Protein AF-A0AAV2AUU6-F1 (afdb_monomer_lite)

Sequence (187 aa):
IENEGNKIEEQKFDLNPDHTHFLIVKDGTINKTGINYFLLRLQHYLASSLEQPRKSASTYRLNRCALGILEIPVVAVLFQGGTDCARLVLDHLKRHLPLVVMKGTGGLADILGFAYSEINQRPQGIADAEFCENYLKPELSRKISEKFPKLRDNSLSRNIFRDRIMDCIRYAKQNEQIYLTILNIYE

Structure (mmCIF, N/CA/C/O backbone):
data_AF-A0AAV2AUU6-F1
#
_entry.id   AF-A0AAV2AUU6-F1
#
loop_
_atom_site.group_PDB
_atom_site.id
_atom_site.type_symbol
_atom_site.label_atom_id
_atom_site.label_alt_id
_atom_site.label_comp_id
_atom_site.label_asym_id
_atom_site.label_entity_id
_atom_site.label_seq_id
_atom_site.pdbx_PDB_ins_code
_atom_site.Cartn_x
_atom_site.Cartn_y
_atom_site.Cartn_z
_atom_site.occupancy
_atom_site.B_iso_or_equiv
_atom_site.auth_seq_id
_atom_site.auth_comp_id
_atom_site.auth_asym_id
_atom_site.auth_atom_id
_atom_site.pdbx_PDB_model_num
ATOM 1 N N . ILE A 1 1 ? -11.679 -32.675 -18.341 1.00 43.97 1 ILE A N 1
ATOM 2 C CA . ILE A 1 1 ? -11.515 -32.092 -16.991 1.00 43.97 1 ILE A CA 1
ATOM 3 C C . ILE A 1 1 ? -12.195 -30.742 -17.071 1.00 43.97 1 ILE A C 1
ATOM 5 O O . ILE A 1 1 ? -11.669 -29.860 -17.736 1.00 43.97 1 ILE A O 1
ATOM 9 N N . GLU A 1 2 ? -13.426 -30.652 -16.578 1.00 42.75 2 GLU A N 1
ATOM 10 C CA . GLU A 1 2 ? -14.168 -29.390 -16.562 1.00 42.75 2 GLU A CA 1
ATOM 11 C C . GLU A 1 2 ? -13.586 -28.504 -15.460 1.00 42.75 2 GLU A C 1
ATOM 13 O O . GLU A 1 2 ? -13.309 -28.976 -14.357 1.00 42.75 2 GLU A O 1
ATOM 18 N N . ASN A 1 3 ? -13.324 -27.239 -15.787 1.00 53.91 3 ASN A N 1
ATOM 19 C CA . ASN A 1 3 ? -12.912 -26.253 -14.801 1.00 53.91 3 ASN A CA 1
ATOM 20 C C . ASN A 1 3 ? -14.157 -25.872 -13.983 1.00 53.91 3 ASN A C 1
ATOM 22 O O . ASN A 1 3 ? -15.045 -25.198 -14.499 1.00 53.91 3 ASN A O 1
ATOM 26 N N . GLU A 1 4 ? -14.233 -26.327 -12.730 1.00 58.47 4 GLU A N 1
ATOM 27 C CA . GLU A 1 4 ? -15.344 -26.018 -11.813 1.00 58.47 4 GLU A CA 1
ATOM 28 C C . GLU A 1 4 ? -15.295 -24.583 -11.241 1.00 58.47 4 GLU A C 1
ATOM 30 O O . GLU A 1 4 ? -16.140 -24.209 -10.427 1.00 58.47 4 GLU A O 1
ATOM 35 N N . GLY A 1 5 ? -14.336 -23.756 -11.669 1.00 54.50 5 GLY A N 1
ATOM 36 C CA . GLY A 1 5 ? -14.135 -22.394 -11.190 1.00 54.50 5 GLY A CA 1
ATOM 37 C C . GLY A 1 5 ? -13.540 -22.322 -9.779 1.00 54.50 5 GLY A C 1
ATOM 38 O O . GLY A 1 5 ? -13.445 -23.302 -9.039 1.00 54.50 5 GLY A O 1
ATOM 39 N N . ASN A 1 6 ? -13.124 -21.116 -9.385 1.00 55.41 6 ASN A N 1
ATOM 40 C CA . ASN A 1 6 ? -12.523 -20.873 -8.073 1.00 55.41 6 ASN A CA 1
ATOM 41 C C . ASN A 1 6 ? -13.564 -21.027 -6.949 1.00 55.41 6 ASN A C 1
ATOM 43 O O . ASN A 1 6 ? -14.430 -20.168 -6.769 1.00 55.41 6 ASN A O 1
ATOM 47 N N . LYS A 1 7 ? -13.434 -22.076 -6.130 1.00 58.72 7 LYS A N 1
ATOM 48 C CA . LYS A 1 7 ? -14.189 -22.228 -4.876 1.00 58.72 7 LYS A CA 1
ATOM 49 C C . LYS A 1 7 ? -13.514 -21.403 -3.780 1.00 58.72 7 LYS A C 1
ATOM 51 O O . LYS A 1 7 ? -12.530 -21.831 -3.180 1.00 58.72 7 LYS A O 1
ATOM 56 N N . ILE A 1 8 ? -14.056 -20.212 -3.509 1.00 57.22 8 ILE A N 1
ATOM 57 C CA . ILE A 1 8 ? -13.521 -19.248 -2.523 1.00 57.22 8 ILE A CA 1
ATOM 58 C C . ILE A 1 8 ? -13.337 -19.892 -1.135 1.00 57.22 8 ILE A C 1
ATOM 60 O O . ILE A 1 8 ? -12.386 -19.566 -0.423 1.00 57.22 8 ILE A O 1
ATOM 64 N N . GLU A 1 9 ? -14.204 -20.840 -0.772 1.00 59.41 9 GLU A N 1
ATOM 65 C CA . GLU A 1 9 ? -14.179 -21.553 0.511 1.00 59.41 9 GLU A CA 1
ATOM 66 C C . GLU A 1 9 ? -12.962 -22.474 0.675 1.00 59.41 9 GLU A C 1
ATOM 68 O O . GLU A 1 9 ? -12.447 -22.624 1.781 1.00 59.41 9 GLU A O 1
ATOM 73 N N . GLU A 1 10 ? -12.447 -23.038 -0.420 1.00 65.31 10 GLU A N 1
ATOM 74 C CA . GLU A 1 10 ? -11.279 -23.923 -0.386 1.00 65.31 10 GLU A CA 1
ATOM 75 C C . GLU A 1 10 ? -9.948 -23.157 -0.398 1.00 65.31 10 GLU A C 1
ATOM 77 O O . GLU A 1 1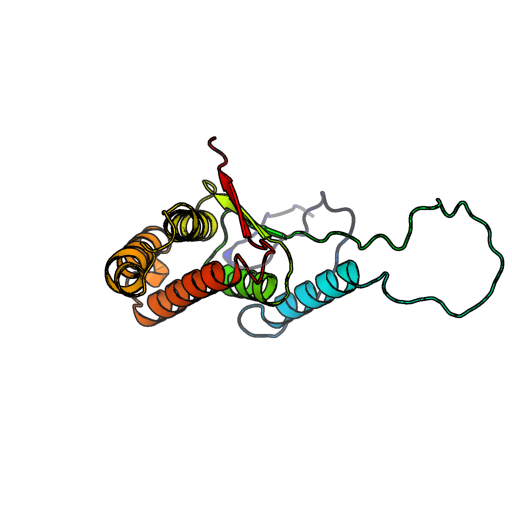0 ? -8.889 -23.769 -0.254 1.00 65.31 10 GLU A O 1
ATOM 82 N N . GLN A 1 11 ? -9.983 -21.831 -0.595 1.00 68.94 11 GLN A N 1
ATOM 83 C CA . GLN A 1 11 ? -8.809 -20.978 -0.841 1.00 68.94 11 GLN A CA 1
ATOM 84 C C . GLN A 1 11 ? -7.865 -21.511 -1.932 1.00 68.94 11 GLN A C 1
ATOM 86 O O . GLN A 1 11 ? -6.666 -21.223 -1.934 1.00 68.94 11 GLN A O 1
ATOM 91 N N . LYS A 1 12 ? -8.406 -22.281 -2.875 1.00 75.88 12 LYS A N 1
ATOM 92 C CA . LYS A 1 12 ? -7.688 -22.758 -4.052 1.00 75.88 12 LYS A CA 1
ATOM 93 C C . LYS A 1 12 ? -8.104 -21.905 -5.231 1.00 75.88 12 LYS A C 1
ATOM 95 O O . LYS A 1 12 ? -9.292 -21.714 -5.481 1.00 75.88 12 LYS A O 1
ATOM 100 N N . PHE A 1 13 ? -7.103 -21.388 -5.922 1.00 80.94 13 PHE A N 1
ATOM 101 C CA . PHE A 1 13 ? -7.284 -20.559 -7.097 1.00 80.94 13 PHE A CA 1
ATOM 102 C C . PHE A 1 13 ? -6.476 -21.162 -8.237 1.00 80.94 13 PHE A C 1
ATOM 104 O O . PHE A 1 13 ? -5.319 -21.542 -8.031 1.00 80.94 13 PHE A O 1
ATOM 111 N N . ASP A 1 14 ? -7.080 -21.231 -9.417 1.00 87.94 14 ASP A N 1
ATOM 112 C CA . ASP A 1 14 ? -6.371 -21.619 -10.630 1.00 87.94 14 ASP A CA 1
ATOM 113 C C . ASP A 1 14 ? -5.351 -20.547 -11.030 1.00 87.94 14 ASP A C 1
ATOM 115 O O . ASP A 1 14 ? -5.521 -19.348 -10.778 1.00 87.94 14 ASP A O 1
ATOM 119 N N . LEU A 1 15 ? -4.268 -20.986 -11.674 1.00 90.12 15 LEU A N 1
ATOM 120 C CA . LEU A 1 15 ? -3.301 -20.076 -12.277 1.00 90.12 15 LEU A CA 1
ATOM 121 C C . LEU A 1 15 ? -3.946 -19.359 -13.467 1.00 90.12 15 LEU A C 1
ATOM 123 O O . LEU A 1 15 ? -4.596 -19.987 -14.298 1.00 90.12 15 LEU A O 1
ATOM 127 N N . ASN A 1 16 ? -3.739 -18.045 -13.566 1.00 89.75 16 ASN A N 1
ATOM 128 C CA . ASN A 1 16 ? -4.268 -17.256 -14.675 1.00 89.75 16 ASN A CA 1
ATOM 129 C C . ASN A 1 16 ? -3.584 -17.661 -16.001 1.00 89.75 16 ASN A C 1
ATOM 131 O O . ASN A 1 16 ? -2.368 -17.472 -16.105 1.00 89.75 16 ASN A O 1
ATOM 135 N N . PRO A 1 17 ? -4.325 -18.165 -17.009 1.00 93.62 17 PRO A N 1
ATOM 136 C CA . PRO A 1 17 ? -3.755 -18.640 -18.272 1.00 93.62 17 PRO A CA 1
ATOM 137 C C . PRO A 1 17 ? -3.099 -17.539 -19.119 1.00 93.62 17 PRO A C 1
ATOM 139 O O . PRO A 1 17 ? -2.297 -17.858 -19.993 1.00 93.62 17 PRO A O 1
ATOM 142 N N . ASP A 1 18 ? -3.384 -16.262 -18.850 1.00 95.62 18 ASP A N 1
ATOM 143 C CA . ASP A 1 18 ? -2.833 -15.135 -19.614 1.00 95.62 18 ASP A CA 1
ATOM 144 C C . ASP A 1 18 ? -1.383 -14.782 -19.223 1.00 95.62 18 ASP A C 1
ATOM 146 O O . ASP A 1 18 ? -0.747 -13.921 -19.839 1.00 95.62 18 ASP A O 1
ATOM 150 N N . HIS A 1 19 ? -0.825 -15.422 -18.189 1.00 93.81 19 HIS A N 1
ATOM 151 C CA . HIS A 1 19 ? 0.572 -15.232 -17.799 1.00 93.81 19 HIS A CA 1
ATOM 152 C C . HIS A 1 19 ? 1.519 -16.154 -18.572 1.00 93.81 19 HIS A C 1
ATOM 154 O O . HIS A 1 19 ? 1.293 -17.352 -18.705 1.00 93.81 19 HIS A O 1
ATOM 160 N N . THR A 1 20 ? 2.653 -15.604 -19.015 1.00 96.12 20 THR A N 1
ATOM 161 C CA . THR A 1 20 ? 3.669 -16.366 -19.759 1.00 96.12 20 THR A CA 1
ATOM 162 C C . THR A 1 20 ? 4.575 -17.216 -18.867 1.00 96.12 20 THR A C 1
ATOM 164 O O . THR A 1 20 ? 5.118 -18.218 -19.323 1.00 96.12 20 THR A O 1
ATOM 167 N N . HIS A 1 21 ? 4.771 -16.812 -17.610 1.00 94.88 21 HIS A N 1
ATOM 168 C CA . HIS A 1 21 ? 5.675 -17.458 -16.661 1.00 94.88 21 HIS A CA 1
ATOM 169 C C . HIS A 1 21 ? 5.077 -17.434 -15.255 1.00 94.88 21 HIS A C 1
ATOM 171 O O . HIS A 1 21 ? 4.414 -16.471 -14.870 1.00 94.88 21 HIS A O 1
ATOM 177 N N . PHE A 1 22 ? 5.388 -18.461 -14.463 1.00 94.50 22 PHE A N 1
ATOM 178 C CA . PHE A 1 22 ? 4.964 -18.568 -13.070 1.00 94.50 22 PHE A CA 1
ATOM 179 C C . PHE A 1 22 ? 6.163 -18.816 -12.160 1.00 94.50 22 PHE A C 1
ATOM 181 O O . PHE A 1 22 ? 7.011 -19.661 -12.441 1.00 94.50 22 PHE A O 1
ATOM 188 N N . LEU A 1 23 ? 6.202 -18.104 -11.034 1.00 93.75 23 LEU A N 1
ATOM 189 C CA . LEU A 1 23 ? 7.119 -18.372 -9.931 1.00 93.75 23 LEU A CA 1
ATOM 190 C C . LEU A 1 23 ? 6.311 -18.945 -8.770 1.00 93.75 23 LEU A C 1
ATOM 192 O O . LEU A 1 23 ? 5.553 -18.229 -8.118 1.00 93.75 23 LEU A O 1
ATOM 196 N N . ILE A 1 24 ? 6.463 -20.245 -8.522 1.00 92.50 24 ILE A N 1
ATOM 197 C CA . ILE A 1 24 ? 5.748 -20.937 -7.447 1.00 92.50 24 ILE A CA 1
ATOM 198 C C . ILE A 1 24 ? 6.629 -20.932 -6.203 1.00 92.50 24 ILE A C 1
ATOM 200 O O . ILE A 1 24 ? 7.683 -21.566 -6.161 1.00 92.50 24 ILE A O 1
ATOM 204 N N . VAL A 1 25 ? 6.184 -20.214 -5.176 1.00 91.38 25 VAL A N 1
ATOM 205 C CA . VAL A 1 25 ? 6.902 -20.077 -3.910 1.00 91.38 25 VAL A CA 1
ATOM 206 C C . VAL A 1 25 ? 6.060 -20.697 -2.808 1.00 91.38 25 VAL A C 1
ATOM 208 O O . VAL A 1 25 ? 4.946 -20.257 -2.534 1.00 91.38 25 VAL A O 1
ATOM 211 N N . LYS A 1 26 ? 6.599 -21.726 -2.157 1.00 91.31 26 LYS A N 1
ATOM 212 C CA . LYS A 1 26 ? 5.966 -22.331 -0.987 1.00 91.31 26 LYS A CA 1
ATOM 213 C C . LYS A 1 26 ? 6.201 -21.433 0.229 1.00 91.31 26 LYS A C 1
ATOM 215 O O . LYS A 1 26 ? 7.335 -21.307 0.683 1.00 91.31 26 LYS A O 1
ATOM 220 N N . ASP A 1 27 ? 5.134 -20.841 0.759 1.00 91.00 27 ASP A N 1
ATOM 221 C CA . ASP A 1 27 ? 5.171 -20.017 1.970 1.00 91.00 27 ASP A CA 1
ATOM 222 C C . ASP A 1 27 ? 4.368 -20.683 3.096 1.00 91.00 27 ASP A C 1
ATOM 224 O O . ASP A 1 27 ? 3.165 -20.891 2.973 1.00 91.00 27 ASP A O 1
ATOM 228 N N . GLY A 1 28 ? 5.050 -21.038 4.186 1.00 89.19 28 GLY A N 1
ATOM 229 C CA . GLY A 1 28 ? 4.435 -21.578 5.405 1.00 89.19 28 GLY A CA 1
ATOM 230 C C . GLY A 1 28 ? 4.314 -20.553 6.534 1.00 89.19 28 GLY A C 1
ATOM 231 O O . GLY A 1 28 ? 4.057 -20.931 7.673 1.00 89.19 28 GLY A O 1
ATOM 232 N N . THR A 1 29 ? 4.579 -19.273 6.264 1.00 90.38 29 THR A N 1
ATOM 233 C CA . THR A 1 29 ? 4.611 -18.225 7.290 1.00 90.38 29 THR A CA 1
ATOM 234 C C . THR A 1 29 ? 3.244 -17.582 7.528 1.00 90.38 29 THR A C 1
ATOM 236 O O . THR A 1 29 ? 2.351 -17.580 6.681 1.00 90.38 29 THR A O 1
ATOM 239 N N . ILE A 1 30 ? 3.094 -16.970 8.702 1.00 83.38 30 ILE A N 1
ATOM 240 C CA . ILE A 1 30 ? 1.881 -16.250 9.094 1.00 83.38 30 ILE A CA 1
ATOM 241 C C . ILE A 1 30 ? 1.755 -14.954 8.274 1.00 83.38 30 ILE A C 1
ATOM 243 O O . ILE A 1 30 ? 2.741 -14.239 8.048 1.00 83.38 30 ILE A O 1
ATOM 247 N N . ASN A 1 31 ? 0.528 -14.627 7.856 1.00 79.69 31 ASN A N 1
ATOM 248 C CA . ASN A 1 31 ? 0.173 -13.387 7.153 1.00 79.69 31 ASN A CA 1
ATOM 249 C C . ASN A 1 31 ? 1.027 -13.107 5.905 1.00 79.69 31 ASN A C 1
ATOM 251 O O . ASN A 1 31 ? 1.370 -11.953 5.641 1.00 79.69 31 ASN A O 1
ATOM 255 N N . LYS A 1 32 ? 1.390 -14.154 5.148 1.00 83.88 32 LYS A N 1
ATOM 256 C CA . LYS A 1 32 ? 2.121 -14.029 3.873 1.00 83.88 32 LYS A CA 1
ATOM 257 C C . LYS A 1 32 ? 3.469 -13.297 4.019 1.00 83.88 32 LYS A C 1
ATOM 259 O O . LYS A 1 32 ? 3.914 -12.586 3.118 1.00 83.88 32 LYS A O 1
ATOM 264 N N . THR A 1 33 ? 4.118 -13.410 5.181 1.00 86.56 33 THR A N 1
ATOM 265 C CA . THR A 1 33 ? 5.361 -12.670 5.462 1.00 86.56 33 THR A CA 1
ATOM 266 C C . THR A 1 33 ? 6.522 -13.170 4.593 1.00 86.56 33 THR A C 1
ATOM 268 O O . THR A 1 33 ? 7.325 -12.369 4.116 1.00 86.56 33 THR A O 1
ATOM 271 N N . GLY A 1 34 ? 6.599 -14.480 4.363 1.00 91.00 34 GLY A N 1
ATOM 272 C CA . GLY A 1 34 ? 7.644 -15.138 3.586 1.00 91.00 34 GLY A CA 1
ATOM 273 C C . GLY A 1 34 ? 7.580 -14.760 2.113 1.00 91.00 34 GLY A C 1
ATOM 274 O O . GLY A 1 34 ? 8.595 -14.358 1.543 1.00 91.00 34 GLY A O 1
ATOM 275 N N . ILE A 1 35 ? 6.387 -14.799 1.514 1.00 91.81 35 ILE A N 1
ATOM 276 C CA . ILE A 1 35 ? 6.200 -14.382 0.121 1.00 91.81 35 ILE A CA 1
ATOM 277 C C . ILE A 1 35 ? 6.467 -12.885 -0.065 1.00 91.81 35 ILE A C 1
ATOM 279 O O . ILE A 1 35 ? 7.161 -12.508 -1.007 1.00 91.81 35 ILE A O 1
ATOM 283 N N . ASN A 1 36 ? 6.019 -12.032 0.862 1.00 92.06 36 ASN A N 1
ATOM 284 C CA . ASN A 1 36 ? 6.309 -10.596 0.817 1.00 92.06 36 ASN A CA 1
ATOM 285 C C . ASN A 1 36 ? 7.819 -10.330 0.877 1.00 92.06 36 ASN A C 1
ATOM 287 O O . ASN A 1 36 ? 8.345 -9.533 0.105 1.00 92.06 36 ASN A O 1
ATOM 291 N N . TYR A 1 37 ? 8.539 -11.040 1.747 1.00 92.12 37 TYR A N 1
ATOM 292 C CA . TYR A 1 37 ? 9.992 -10.939 1.832 1.00 92.12 37 TYR A CA 1
ATOM 293 C C . TYR A 1 37 ? 10.692 -11.411 0.549 1.00 92.12 37 TYR A C 1
ATOM 295 O O . TYR A 1 37 ? 11.626 -10.755 0.084 1.00 92.12 37 TYR A O 1
ATOM 303 N N . PHE A 1 38 ? 10.236 -12.519 -0.047 1.00 94.81 38 PHE A N 1
ATOM 304 C CA . PHE A 1 38 ? 10.742 -12.995 -1.335 1.00 94.81 38 PHE A CA 1
ATOM 305 C C . PHE A 1 38 ? 10.557 -11.943 -2.438 1.00 94.81 38 PHE A C 1
ATOM 307 O O . PHE A 1 38 ? 11.530 -11.610 -3.114 1.00 94.81 38 PHE A O 1
ATOM 314 N N . LEU A 1 39 ? 9.350 -11.381 -2.570 1.00 93.69 39 LEU A N 1
ATOM 315 C CA . LEU A 1 39 ? 9.032 -10.354 -3.567 1.00 93.69 39 LEU A CA 1
ATOM 316 C C . LEU A 1 39 ? 9.928 -9.122 -3.416 1.00 93.69 39 LEU A C 1
ATOM 318 O O . LEU A 1 39 ? 10.544 -8.696 -4.389 1.00 93.69 39 LEU A O 1
ATOM 322 N N . LEU A 1 40 ? 10.073 -8.608 -2.191 1.00 92.81 40 LEU A N 1
ATOM 323 C CA . LEU A 1 40 ? 10.916 -7.443 -1.913 1.00 92.81 40 LEU A CA 1
ATOM 324 C C . LEU A 1 40 ? 12.389 -7.703 -2.252 1.00 92.81 40 LEU A C 1
ATOM 326 O O . LEU A 1 40 ? 13.059 -6.830 -2.801 1.00 92.81 40 LEU A O 1
ATOM 330 N N . ARG A 1 41 ? 12.911 -8.902 -1.950 1.00 92.94 41 ARG A N 1
ATOM 331 C CA . ARG A 1 41 ? 14.288 -9.266 -2.325 1.00 92.94 41 ARG A CA 1
ATOM 332 C C . ARG A 1 41 ? 14.463 -9.379 -3.830 1.00 92.94 41 ARG A C 1
ATOM 334 O O . ARG A 1 41 ? 15.483 -8.928 -4.337 1.00 92.94 41 ARG A O 1
ATOM 341 N N . LEU A 1 42 ? 13.496 -9.968 -4.529 1.00 92.44 42 LEU A N 1
ATOM 342 C CA . LEU A 1 42 ? 13.542 -10.098 -5.981 1.00 92.44 42 LEU A CA 1
ATOM 343 C C . LEU A 1 42 ? 13.520 -8.723 -6.656 1.00 92.44 42 LEU A C 1
ATOM 345 O O . LEU A 1 42 ? 14.371 -8.443 -7.493 1.00 92.44 42 LEU A O 1
ATOM 349 N N . GLN A 1 43 ? 12.602 -7.846 -6.250 1.00 91.25 43 GLN A N 1
ATOM 350 C CA . GLN A 1 43 ? 12.514 -6.473 -6.754 1.00 91.25 43 GLN A CA 1
ATOM 351 C C . GLN A 1 43 ? 13.803 -5.691 -6.490 1.00 91.25 43 GLN A C 1
ATOM 353 O O . GLN A 1 43 ? 14.334 -5.060 -7.399 1.00 91.25 43 GLN A O 1
ATOM 358 N N . HIS A 1 44 ? 14.344 -5.774 -5.271 1.00 87.06 44 HIS A N 1
ATOM 359 C CA . HIS A 1 44 ? 15.598 -5.109 -4.929 1.00 87.06 44 HIS A CA 1
ATOM 360 C C . HIS A 1 44 ? 16.786 -5.670 -5.721 1.00 87.06 44 HIS A C 1
ATOM 362 O O . HIS A 1 44 ? 17.637 -4.909 -6.171 1.00 87.06 44 HIS A O 1
ATOM 368 N N . TYR A 1 45 ? 16.837 -6.987 -5.934 1.00 87.69 45 TYR A N 1
ATOM 369 C CA . TYR A 1 45 ? 17.848 -7.605 -6.787 1.00 87.69 45 TYR A CA 1
ATOM 370 C C . TYR A 1 45 ? 17.747 -7.078 -8.219 1.00 87.69 45 TYR A C 1
ATOM 372 O O . TYR A 1 45 ? 18.760 -6.680 -8.777 1.00 87.69 45 TYR A O 1
ATOM 380 N N . LEU A 1 46 ? 16.545 -6.999 -8.796 1.00 87.38 46 LEU A N 1
ATOM 381 C CA . LEU A 1 46 ? 16.344 -6.459 -10.145 1.00 87.38 46 LEU A CA 1
ATOM 382 C C . LEU A 1 46 ? 16.769 -4.990 -10.244 1.00 87.38 46 LEU A C 1
ATOM 384 O O . LEU A 1 46 ? 17.484 -4.637 -11.177 1.00 87.38 46 LEU A O 1
ATOM 388 N N . ALA A 1 47 ? 16.404 -4.175 -9.254 1.00 84.00 47 ALA A N 1
ATOM 389 C CA . ALA A 1 47 ? 16.792 -2.769 -9.194 1.00 84.00 47 ALA A CA 1
ATOM 390 C C . ALA A 1 47 ? 18.318 -2.578 -9.060 1.00 84.00 47 ALA A C 1
ATOM 392 O O . ALA A 1 47 ? 18.876 -1.675 -9.670 1.00 84.00 47 ALA A O 1
ATOM 393 N N . SER A 1 48 ? 19.008 -3.453 -8.313 1.00 76.25 48 SER A N 1
ATOM 394 C CA . SER A 1 48 ? 20.457 -3.356 -8.033 1.00 76.25 48 SER A CA 1
ATOM 395 C C . SER A 1 48 ? 21.368 -4.148 -8.985 1.00 76.25 48 SER A C 1
ATOM 397 O O . SER A 1 48 ? 22.591 -4.015 -8.919 1.00 76.25 48 SER A O 1
ATOM 399 N N . SER A 1 49 ? 20.818 -4.967 -9.892 1.00 57.00 49 SER A N 1
ATOM 400 C CA . SER A 1 49 ? 21.558 -5.953 -10.712 1.00 57.00 49 SER A CA 1
ATOM 401 C C . SER A 1 49 ? 22.537 -5.385 -11.754 1.00 57.00 49 SER A C 1
ATOM 403 O O . SER A 1 49 ? 23.019 -6.125 -12.614 1.00 57.00 49 SER A O 1
ATOM 405 N N . LEU A 1 50 ? 22.895 -4.102 -11.683 1.00 49.84 50 LEU A N 1
ATOM 406 C CA . LEU A 1 50 ? 23.870 -3.480 -12.581 1.00 49.84 50 LEU A CA 1
ATOM 407 C C . LEU A 1 50 ? 25.060 -2.822 -11.869 1.00 49.84 50 LEU A C 1
ATOM 409 O O . LEU A 1 50 ? 26.020 -2.455 -12.542 1.00 49.84 50 LEU A O 1
ATOM 413 N N . GLU A 1 51 ? 25.101 -2.796 -10.534 1.00 43.66 51 GLU A N 1
ATOM 414 C CA . GLU A 1 51 ? 26.250 -2.251 -9.790 1.00 43.66 51 GLU A CA 1
ATOM 415 C C . GLU A 1 51 ? 27.487 -3.170 -9.747 1.00 43.66 51 GLU A C 1
ATOM 417 O O . GLU A 1 51 ? 28.493 -2.834 -9.125 1.00 43.66 51 GLU A O 1
ATOM 422 N N . GLN A 1 52 ? 27.478 -4.333 -10.408 1.00 42.25 52 GLN A N 1
ATOM 423 C CA . GLN A 1 52 ? 28.677 -5.173 -10.483 1.00 42.25 52 GLN A CA 1
ATOM 424 C C . GLN A 1 52 ? 29.537 -4.794 -11.697 1.00 42.25 52 GLN A C 1
ATOM 426 O O . GLN A 1 52 ? 29.210 -5.197 -12.821 1.00 42.25 52 GLN A O 1
ATOM 431 N N . PRO A 1 53 ? 30.698 -4.124 -11.523 1.00 40.50 53 PRO A N 1
ATOM 432 C CA . PRO A 1 53 ? 31.698 -4.108 -12.571 1.00 40.50 53 PRO A CA 1
ATOM 433 C C . PRO A 1 53 ? 32.211 -5.543 -12.702 1.00 40.50 53 PRO A C 1
ATOM 435 O O . PRO A 1 53 ? 32.987 -6.023 -11.874 1.00 40.50 53 PRO A O 1
ATOM 438 N N . ARG A 1 54 ? 31.758 -6.260 -13.736 1.00 44.34 54 ARG A N 1
ATOM 439 C CA . ARG A 1 54 ? 32.347 -7.545 -14.127 1.00 44.34 54 ARG A CA 1
ATOM 440 C C . ARG A 1 54 ? 33.819 -7.314 -14.475 1.00 44.34 54 ARG A C 1
ATOM 442 O O . ARG A 1 54 ? 34.159 -7.009 -15.614 1.00 44.34 54 ARG A O 1
ATOM 449 N N . LYS A 1 55 ? 34.699 -7.467 -13.485 1.00 44.97 55 LYS A N 1
ATOM 450 C CA . LYS A 1 55 ? 36.134 -7.681 -13.677 1.00 44.97 55 LYS A CA 1
ATOM 451 C C . LYS A 1 55 ? 36.345 -9.117 -14.155 1.00 44.97 55 LYS A C 1
ATOM 453 O O . LYS A 1 55 ? 36.775 -9.965 -13.384 1.00 44.97 55 LYS A O 1
ATOM 458 N N . SER A 1 56 ? 36.027 -9.405 -15.411 1.00 41.94 56 SER A N 1
ATOM 459 C CA . SER A 1 56 ? 36.516 -10.628 -16.054 1.00 41.94 56 SER A CA 1
ATOM 460 C C . SER A 1 56 ? 36.322 -10.574 -17.563 1.00 41.94 56 SER A C 1
ATOM 462 O O . SER A 1 56 ? 35.222 -10.410 -18.086 1.00 41.94 56 SER A O 1
ATOM 464 N N . ALA A 1 57 ? 37.456 -10.686 -18.244 1.00 45.94 57 ALA A N 1
ATOM 465 C CA . ALA A 1 57 ? 37.608 -10.759 -19.680 1.00 45.94 57 ALA A CA 1
ATOM 466 C C . ALA A 1 57 ? 36.820 -11.930 -20.287 1.00 45.94 57 ALA A C 1
ATOM 468 O O . ALA A 1 57 ? 36.866 -13.045 -19.774 1.00 45.94 57 ALA A O 1
ATOM 469 N N . SER A 1 58 ? 36.155 -11.698 -21.417 1.00 40.00 58 SER A N 1
ATOM 470 C CA . SER A 1 58 ? 36.300 -12.525 -22.624 1.00 40.00 58 SER A CA 1
ATOM 471 C C . SER A 1 58 ? 35.351 -12.071 -23.732 1.00 40.00 58 SER A C 1
ATOM 473 O O . SER A 1 58 ? 34.245 -11.571 -23.529 1.00 40.00 58 SER A O 1
ATOM 475 N N . THR A 1 59 ? 35.889 -12.198 -24.931 1.00 44.19 59 THR A N 1
ATOM 476 C CA . THR A 1 59 ? 35.436 -11.719 -26.225 1.00 44.19 59 THR A CA 1
ATOM 477 C C . THR A 1 59 ? 34.187 -12.449 -26.711 1.00 44.19 59 THR A C 1
ATOM 479 O O . THR A 1 59 ? 34.309 -13.485 -27.345 1.00 44.19 59 THR A O 1
ATOM 482 N N . TYR A 1 60 ? 32.999 -11.873 -26.516 1.00 37.47 60 TYR A N 1
ATOM 483 C CA . TYR A 1 60 ? 31.869 -12.080 -27.430 1.00 37.47 60 TYR A CA 1
ATOM 484 C C . TYR A 1 60 ? 31.147 -10.750 -27.640 1.00 37.47 60 TYR A C 1
ATOM 486 O O . TYR A 1 60 ? 30.394 -10.260 -26.797 1.00 37.47 60 TYR A O 1
ATOM 494 N N . ARG A 1 61 ? 31.459 -10.124 -28.779 1.00 45.38 61 ARG A N 1
ATOM 495 C CA . ARG A 1 61 ? 30.820 -8.905 -29.266 1.00 45.38 61 ARG A CA 1
ATOM 496 C C . ARG A 1 61 ? 29.447 -9.275 -29.826 1.00 45.38 61 ARG A C 1
ATOM 498 O O . ARG A 1 61 ? 29.341 -9.661 -30.981 1.00 45.38 61 ARG A O 1
ATOM 505 N N . LEU A 1 62 ? 28.405 -9.124 -29.017 1.00 40.12 62 LEU A N 1
ATOM 506 C CA . LEU A 1 62 ? 27.050 -8.910 -29.514 1.00 40.12 62 LEU A CA 1
ATOM 507 C C . LEU A 1 62 ? 26.630 -7.524 -29.032 1.00 40.12 62 LEU A C 1
ATOM 509 O O . LEU A 1 62 ? 26.477 -7.324 -27.831 1.00 40.12 62 LEU A O 1
ATOM 513 N N . ASN A 1 63 ? 26.598 -6.566 -29.965 1.00 41.97 63 ASN A N 1
ATOM 514 C CA . ASN A 1 63 ? 26.043 -5.211 -29.860 1.00 41.97 63 ASN A CA 1
ATOM 515 C C . ASN A 1 63 ? 25.706 -4.734 -28.437 1.00 41.97 63 ASN A C 1
ATOM 517 O O . ASN A 1 63 ? 24.544 -4.612 -28.059 1.00 41.97 63 ASN A O 1
ATOM 521 N N . ARG A 1 64 ? 26.739 -4.416 -27.648 1.00 40.81 64 ARG A N 1
ATOM 522 C CA . ARG A 1 64 ? 26.559 -3.595 -26.453 1.00 40.81 64 ARG A CA 1
ATOM 523 C C . ARG A 1 64 ? 26.366 -2.165 -26.931 1.00 40.81 64 ARG A C 1
ATOM 525 O O . ARG A 1 64 ? 27.344 -1.482 -27.232 1.00 40.81 64 ARG A O 1
ATOM 532 N N . CYS A 1 65 ? 25.106 -1.753 -27.062 1.00 39.94 65 CYS A N 1
ATOM 533 C CA . CYS A 1 65 ? 24.750 -0.347 -27.174 1.00 39.94 65 CYS A CA 1
ATOM 534 C C . CYS A 1 65 ? 25.509 0.438 -26.100 1.00 39.94 65 CYS A C 1
ATOM 536 O O . CYS A 1 65 ? 25.581 0.015 -24.946 1.00 39.94 65 CYS A O 1
ATOM 538 N N . ALA A 1 66 ? 26.093 1.561 -26.503 1.00 40.62 66 ALA A N 1
ATOM 539 C CA . ALA A 1 66 ? 26.809 2.504 -25.656 1.00 40.62 66 ALA A CA 1
ATOM 540 C C . ALA A 1 66 ? 25.842 3.284 -24.741 1.00 40.62 66 ALA A C 1
ATOM 542 O O . ALA A 1 66 ? 25.772 4.506 -24.780 1.00 40.62 66 ALA A O 1
ATOM 543 N N . LEU A 1 67 ? 25.064 2.562 -23.940 1.00 41.66 67 LEU A N 1
ATOM 544 C CA . LEU A 1 67 ? 24.235 3.082 -22.865 1.00 41.66 67 LEU A CA 1
ATOM 545 C C . LEU A 1 67 ? 24.879 2.570 -21.579 1.00 41.66 67 LEU A C 1
ATOM 547 O O . LEU A 1 67 ? 24.953 1.361 -21.355 1.00 41.66 67 LEU A O 1
ATOM 551 N N . GLY A 1 68 ? 25.457 3.490 -20.806 1.00 45.12 68 GLY A N 1
ATOM 552 C CA . GLY A 1 68 ? 26.085 3.188 -19.524 1.00 45.12 68 GLY A CA 1
ATOM 553 C C . GLY A 1 68 ? 25.149 2.395 -18.615 1.00 45.12 68 GLY A C 1
ATOM 554 O O . GLY A 1 68 ? 23.943 2.411 -18.817 1.00 45.12 68 GLY A O 1
ATOM 555 N N . ILE A 1 69 ? 25.743 1.683 -17.658 1.00 53.12 69 ILE A N 1
ATOM 556 C CA . ILE A 1 69 ? 25.123 0.980 -16.522 1.00 53.12 69 ILE A CA 1
ATOM 557 C C . ILE A 1 69 ? 23.758 1.608 -16.168 1.00 53.12 69 ILE A C 1
ATOM 559 O O . ILE A 1 69 ? 23.701 2.602 -15.454 1.00 53.12 69 ILE A O 1
ATOM 563 N N . LEU A 1 70 ? 22.673 1.090 -16.747 1.00 56.38 70 LEU A N 1
ATOM 564 C CA . LEU A 1 70 ? 21.355 1.725 -16.706 1.00 56.38 70 LEU A CA 1
ATOM 565 C C . LEU A 1 70 ? 20.502 0.929 -15.733 1.00 56.38 70 LEU A C 1
ATOM 567 O O . LEU A 1 70 ? 19.947 -0.091 -16.128 1.00 56.38 70 LEU A O 1
ATOM 571 N N . GLU A 1 71 ? 20.482 1.348 -14.465 1.00 69.06 71 GLU A N 1
ATOM 572 C CA . GLU A 1 71 ? 19.657 0.753 -13.405 1.00 69.06 71 GLU A CA 1
ATOM 573 C C . GLU A 1 71 ? 18.263 0.392 -13.933 1.00 69.06 71 GLU A C 1
ATOM 575 O O . GLU A 1 71 ? 17.626 1.189 -14.622 1.00 69.06 71 GLU A O 1
ATOM 580 N N . ILE A 1 72 ? 17.798 -0.827 -13.645 1.00 83.94 72 ILE A N 1
ATOM 581 C CA . ILE A 1 72 ? 16.477 -1.278 -14.089 1.00 83.94 72 ILE A CA 1
ATOM 582 C C . ILE A 1 72 ? 15.445 -0.615 -13.170 1.00 83.94 72 ILE A C 1
ATOM 584 O O . ILE A 1 72 ? 15.401 -0.959 -11.985 1.00 83.94 72 ILE A O 1
ATOM 588 N N . PRO A 1 73 ? 14.595 0.306 -13.663 1.00 86.56 73 PRO A N 1
ATOM 589 C CA . PRO A 1 73 ? 13.593 0.932 -12.818 1.00 86.56 73 PRO A CA 1
ATOM 590 C C . PRO A 1 73 ? 12.524 -0.101 -12.455 1.00 86.56 73 PRO A C 1
ATOM 592 O O . PRO A 1 73 ? 11.873 -0.683 -13.323 1.00 86.56 73 PRO A O 1
ATOM 595 N N . VAL A 1 74 ? 12.334 -0.324 -11.157 1.00 90.94 74 VAL A N 1
ATOM 596 C CA . VAL A 1 74 ? 11.291 -1.206 -10.624 1.00 90.94 74 VAL A CA 1
ATOM 597 C C . VAL A 1 74 ? 10.261 -0.347 -9.904 1.00 90.94 74 VAL A C 1
ATOM 599 O O . VAL A 1 74 ? 10.610 0.406 -9.000 1.00 90.94 74 VAL A O 1
ATOM 602 N N . VAL A 1 75 ? 8.992 -0.471 -10.292 1.00 93.69 75 VAL A N 1
ATOM 603 C CA . VAL A 1 75 ? 7.871 0.273 -9.700 1.00 93.69 75 VAL A CA 1
ATOM 604 C C . VAL A 1 75 ? 6.760 -0.701 -9.325 1.00 93.69 75 VAL A C 1
ATOM 606 O O . VAL A 1 75 ? 6.420 -1.594 -10.102 1.00 93.69 75 VAL A O 1
ATOM 609 N N . ALA A 1 76 ? 6.184 -0.526 -8.138 1.00 94.94 76 ALA A N 1
ATOM 610 C CA . ALA A 1 76 ? 4.993 -1.249 -7.706 1.00 94.94 76 ALA A CA 1
ATOM 611 C C . ALA A 1 76 ? 3.728 -0.421 -7.964 1.00 94.94 76 ALA A C 1
ATOM 613 O O . ALA A 1 76 ? 3.741 0.801 -7.836 1.00 94.94 76 ALA A O 1
ATOM 614 N N . VAL A 1 77 ? 2.615 -1.084 -8.283 1.00 96.81 77 VAL A N 1
ATOM 615 C CA . VAL A 1 77 ? 1.315 -0.424 -8.477 1.00 96.81 77 VAL A CA 1
ATOM 616 C C . VAL A 1 77 ? 0.293 -1.019 -7.517 1.00 96.81 77 VAL A C 1
ATOM 618 O O . VAL A 1 77 ? 0.098 -2.234 -7.464 1.00 96.81 77 VAL A O 1
ATOM 621 N N . LEU A 1 78 ? -0.362 -0.151 -6.755 1.00 97.44 78 LEU A N 1
ATOM 622 C CA . LEU A 1 78 ? -1.437 -0.476 -5.833 1.00 97.44 78 LEU A CA 1
ATOM 623 C C . LEU A 1 78 ? -2.779 -0.043 -6.437 1.00 97.44 78 LEU A C 1
ATOM 625 O O . LEU A 1 78 ? -3.042 1.147 -6.583 1.00 97.44 78 LEU A O 1
ATOM 629 N N . PHE A 1 79 ? -3.636 -1.020 -6.737 1.00 95.56 79 PHE A N 1
ATOM 630 C CA . PHE A 1 79 ? -5.068 -0.815 -6.998 1.00 95.56 79 PHE A CA 1
ATOM 631 C C . PHE A 1 79 ? -5.830 -0.834 -5.664 1.00 95.56 79 PHE A C 1
ATOM 633 O O . PHE A 1 79 ? -5.342 -0.282 -4.696 1.00 95.56 79 PHE A O 1
ATOM 640 N N . GLN A 1 80 ? -6.974 -1.504 -5.539 1.00 95.25 80 GLN A N 1
ATOM 641 C CA . GLN A 1 80 ? -7.810 -1.434 -4.335 1.00 95.25 80 GLN A CA 1
ATOM 642 C C . GLN A 1 80 ? -7.052 -1.729 -3.022 1.00 95.25 80 GLN A C 1
ATOM 644 O O . GLN A 1 80 ? -6.996 -0.892 -2.125 1.00 95.25 80 GLN A O 1
ATOM 649 N N . GLY A 1 81 ? -6.452 -2.919 -2.903 1.00 93.62 81 GLY A N 1
ATOM 650 C CA . GLY A 1 81 ? -5.702 -3.350 -1.718 1.00 93.62 81 GLY A CA 1
ATOM 651 C C . GLY A 1 81 ? -6.552 -3.584 -0.456 1.00 93.62 81 GLY A C 1
ATOM 652 O O . GLY A 1 81 ? -7.527 -2.887 -0.173 1.00 93.62 81 GLY A O 1
ATOM 653 N N . GLY A 1 82 ? -6.159 -4.587 0.331 1.00 92.69 82 GLY A N 1
ATOM 654 C CA . GLY A 1 82 ? -6.762 -4.899 1.630 1.00 92.69 82 GLY A CA 1
ATOM 655 C C . GLY A 1 82 ? -5.921 -4.414 2.812 1.00 92.69 82 GLY A C 1
ATOM 656 O O . GLY A 1 82 ? -4.867 -3.798 2.643 1.00 92.69 82 GLY A O 1
ATOM 657 N N . THR A 1 83 ? -6.348 -4.762 4.026 1.00 92.12 83 THR A N 1
ATOM 658 C CA . THR A 1 83 ? -5.615 -4.439 5.262 1.00 92.12 83 THR A CA 1
ATOM 659 C C . THR A 1 83 ? -4.213 -5.047 5.286 1.00 92.12 83 THR A C 1
ATOM 661 O O . THR A 1 83 ? -3.256 -4.410 5.725 1.00 92.12 83 THR A O 1
ATOM 664 N N . ASP A 1 84 ? -4.075 -6.255 4.741 1.00 88.38 84 ASP A N 1
ATOM 665 C CA . ASP A 1 84 ? -2.823 -7.017 4.741 1.00 88.38 84 ASP A CA 1
ATOM 666 C C . ASP A 1 84 ? -1.766 -6.395 3.813 1.00 88.38 84 ASP A C 1
ATOM 668 O O . ASP A 1 84 ? -0.562 -6.535 4.039 1.00 88.38 84 ASP A O 1
ATOM 672 N N . CYS A 1 85 ? -2.205 -5.645 2.796 1.00 92.31 85 CYS A N 1
ATOM 673 C CA . CYS A 1 85 ? -1.332 -4.995 1.822 1.00 92.31 85 CYS A CA 1
ATOM 674 C C . CYS A 1 85 ? -0.560 -3.810 2.420 1.00 92.31 85 CYS A C 1
ATOM 676 O O . CYS A 1 85 ? 0.540 -3.519 1.957 1.00 92.31 85 CYS A O 1
ATOM 678 N N . ALA 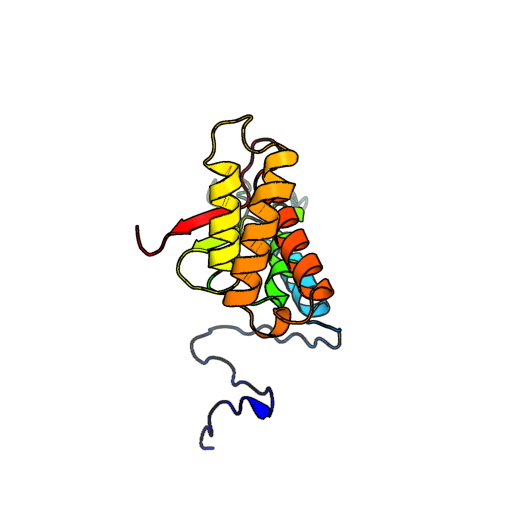A 1 86 ? -1.074 -3.149 3.465 1.00 94.25 86 ALA A N 1
ATOM 679 C CA . ALA A 1 86 ? -0.434 -1.952 4.025 1.00 94.25 86 ALA A CA 1
ATOM 680 C C . ALA A 1 86 ? 0.968 -2.225 4.578 1.00 94.25 86 ALA A C 1
ATOM 682 O O . ALA A 1 86 ? 1.833 -1.354 4.533 1.00 94.25 86 ALA A O 1
ATOM 683 N N . ARG A 1 87 ? 1.224 -3.446 5.068 1.00 94.12 87 ARG A N 1
ATOM 684 C CA . ARG A 1 87 ? 2.579 -3.852 5.459 1.00 94.12 87 ARG A CA 1
ATOM 685 C C . ARG A 1 87 ? 3.522 -3.868 4.260 1.00 94.12 87 ARG A C 1
ATOM 687 O O . ARG A 1 87 ? 4.603 -3.305 4.351 1.00 94.12 87 ARG A O 1
ATOM 694 N N . LEU A 1 88 ? 3.099 -4.484 3.158 1.00 94.56 88 LEU A N 1
ATOM 695 C CA . LEU A 1 88 ? 3.917 -4.588 1.955 1.00 94.56 88 LEU A CA 1
ATOM 696 C C . LEU A 1 88 ? 4.182 -3.209 1.339 1.00 94.56 88 LEU A C 1
ATOM 698 O O . LEU A 1 88 ? 5.305 -2.948 0.923 1.00 94.56 88 LEU A O 1
ATOM 702 N N . VAL A 1 89 ? 3.182 -2.321 1.330 1.00 96.50 89 VAL A N 1
ATOM 703 C CA . VAL A 1 89 ? 3.338 -0.923 0.889 1.00 96.50 89 VAL A CA 1
ATOM 704 C C . VAL A 1 89 ? 4.386 -0.204 1.738 1.00 96.50 89 VAL A C 1
ATOM 706 O O . VAL A 1 89 ? 5.324 0.370 1.192 1.00 96.50 89 VAL A O 1
ATOM 709 N N . LEU A 1 90 ? 4.283 -0.292 3.069 1.00 96.50 90 LEU A N 1
ATOM 710 C CA . LEU A 1 90 ? 5.269 0.309 3.967 1.00 96.50 90 LEU A CA 1
ATOM 711 C C . LEU A 1 90 ? 6.679 -0.251 3.728 1.00 96.50 90 LEU A C 1
ATOM 713 O O . LEU A 1 90 ? 7.651 0.501 3.749 1.00 96.50 90 LEU A O 1
ATOM 717 N N . ASP A 1 91 ? 6.796 -1.559 3.493 1.00 95.19 91 ASP A N 1
ATOM 718 C CA . ASP A 1 91 ? 8.079 -2.206 3.224 1.00 95.19 91 ASP A CA 1
ATOM 719 C C . ASP A 1 91 ? 8.690 -1.775 1.875 1.00 95.19 91 ASP A C 1
ATOM 721 O O . ASP A 1 91 ? 9.915 -1.689 1.786 1.00 95.19 91 ASP A O 1
ATOM 725 N N . HIS A 1 92 ? 7.879 -1.466 0.851 1.00 94.56 92 HIS A N 1
ATOM 726 C CA . HIS A 1 92 ? 8.369 -0.868 -0.403 1.00 94.56 92 HIS A CA 1
ATOM 727 C C . HIS A 1 92 ? 8.951 0.524 -0.147 1.00 94.56 92 HIS A C 1
ATOM 729 O O . HIS A 1 92 ? 10.103 0.784 -0.495 1.00 94.56 92 HIS A O 1
ATOM 735 N N . LEU A 1 93 ? 8.189 1.383 0.538 1.00 94.69 93 LEU A N 1
ATOM 736 C CA . LEU A 1 93 ? 8.596 2.760 0.820 1.00 94.69 93 LEU A CA 1
ATOM 737 C C . LEU A 1 93 ? 9.876 2.801 1.665 1.00 94.69 93 LEU A C 1
ATOM 739 O O . LEU A 1 93 ? 10.845 3.447 1.288 1.00 94.69 93 LEU A O 1
ATOM 743 N N . LYS A 1 94 ? 9.962 1.996 2.734 1.00 93.38 94 LYS A N 1
ATOM 744 C CA . LYS A 1 94 ? 11.179 1.879 3.564 1.00 93.38 94 LYS A CA 1
ATOM 745 C C . LYS A 1 94 ? 12.423 1.417 2.799 1.00 93.38 94 LYS A C 1
ATOM 747 O O . LYS A 1 94 ? 13.536 1.635 3.272 1.00 93.38 94 LYS A O 1
ATOM 752 N N . ARG A 1 95 ? 12.248 0.728 1.670 1.00 90.94 95 ARG A N 1
ATOM 753 C CA . ARG A 1 95 ? 13.331 0.207 0.824 1.00 90.94 95 ARG A CA 1
ATOM 754 C C . ARG A 1 95 ? 13.609 1.085 -0.391 1.00 90.94 95 ARG A C 1
ATOM 756 O O . ARG A 1 95 ? 14.359 0.641 -1.255 1.00 90.94 95 ARG A O 1
ATOM 763 N N . HIS A 1 96 ? 13.042 2.291 -0.450 1.00 91.19 96 HIS A N 1
ATOM 764 C CA . HIS A 1 96 ? 13.202 3.199 -1.584 1.00 91.19 96 HIS A CA 1
ATOM 765 C C . HIS A 1 96 ? 12.717 2.577 -2.907 1.00 91.19 96 HIS A C 1
ATOM 767 O O . HIS A 1 96 ? 13.273 2.839 -3.969 1.00 91.19 96 HIS A O 1
ATOM 773 N N . LEU A 1 97 ? 11.690 1.719 -2.848 1.00 91.25 97 LEU A N 1
ATOM 774 C CA . LEU A 1 97 ? 11.036 1.163 -4.031 1.00 91.25 97 LEU A CA 1
ATOM 775 C C . LEU A 1 97 ? 9.808 2.023 -4.364 1.00 91.25 97 LEU A C 1
ATOM 777 O O . LEU A 1 97 ? 8.872 2.053 -3.558 1.00 91.25 97 LEU A O 1
ATOM 781 N N . PRO A 1 98 ? 9.789 2.718 -5.518 1.00 93.75 98 PRO A N 1
ATOM 782 C CA . PRO A 1 98 ? 8.671 3.569 -5.898 1.00 93.75 98 PRO A CA 1
ATOM 783 C C . PRO A 1 98 ? 7.356 2.793 -6.004 1.00 93.75 98 PRO A C 1
ATOM 785 O O . PRO A 1 98 ? 7.304 1.680 -6.539 1.00 93.75 98 PRO A O 1
ATOM 788 N N . LEU A 1 99 ? 6.282 3.411 -5.520 1.00 96.50 99 LEU A N 1
ATOM 789 C CA . LEU A 1 99 ? 4.942 2.852 -5.516 1.00 96.50 99 LEU A CA 1
ATOM 790 C C . LEU A 1 99 ? 3.923 3.871 -6.035 1.00 96.50 99 LEU A C 1
ATOM 792 O O . LEU A 1 99 ? 3.838 5.003 -5.556 1.00 96.50 99 LEU A O 1
ATOM 796 N N . VAL A 1 100 ? 3.117 3.440 -6.999 1.00 97.56 100 VAL A N 1
ATOM 797 C CA . VAL A 1 100 ? 2.001 4.206 -7.559 1.00 97.56 100 VAL A CA 1
ATOM 798 C C . VAL A 1 100 ? 0.699 3.696 -6.956 1.00 97.56 100 VAL A C 1
ATOM 800 O O . VAL A 1 100 ? 0.437 2.496 -6.974 1.00 97.56 100 VAL A O 1
ATOM 803 N N . VAL A 1 101 ? -0.130 4.591 -6.431 1.00 97.88 101 VAL A N 1
ATOM 804 C CA . VAL A 1 101 ? -1.453 4.273 -5.884 1.00 97.88 101 VAL A CA 1
ATOM 805 C C . VAL A 1 101 ? -2.532 4.774 -6.827 1.00 97.88 101 VAL A C 1
ATOM 807 O O . VAL A 1 101 ? -2.598 5.965 -7.117 1.00 97.88 101 VAL A O 1
ATOM 810 N N . MET A 1 102 ? -3.418 3.874 -7.240 1.00 97.38 102 MET A N 1
ATOM 811 C CA . MET A 1 102 ? -4.568 4.165 -8.091 1.00 97.38 102 MET A CA 1
ATOM 812 C C . MET A 1 102 ? -5.760 4.574 -7.216 1.00 97.38 102 MET A C 1
ATOM 814 O O . MET A 1 102 ? -6.601 3.750 -6.842 1.00 97.38 102 MET A O 1
ATOM 818 N N . LYS A 1 103 ? -5.820 5.853 -6.841 1.00 95.88 103 LYS A N 1
ATOM 819 C CA . LYS A 1 103 ? -6.931 6.430 -6.074 1.00 95.88 103 LYS A CA 1
ATOM 820 C C . LYS A 1 103 ? -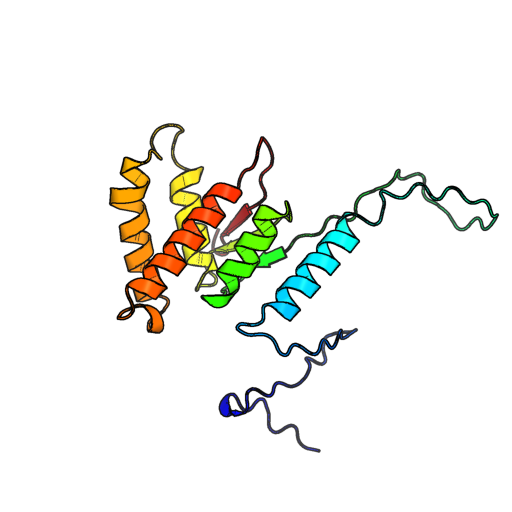8.214 6.371 -6.905 1.00 95.88 103 LYS A C 1
ATOM 822 O O . LYS A 1 103 ? -8.210 6.691 -8.088 1.00 95.88 103 LYS A O 1
ATOM 827 N N . GLY A 1 104 ? -9.308 5.972 -6.264 1.00 94.75 104 GLY A N 1
ATOM 828 C CA . GLY A 1 104 ? -10.612 5.747 -6.882 1.00 94.75 104 GLY A CA 1
ATOM 829 C C . GLY A 1 104 ? -10.944 4.269 -7.104 1.00 94.75 104 GLY A C 1
ATOM 830 O O . GLY A 1 104 ? -12.089 3.948 -7.422 1.00 94.75 104 GLY A O 1
ATOM 831 N N . THR A 1 105 ? -9.973 3.372 -6.894 1.00 95.50 105 THR A N 1
ATOM 832 C CA . THR A 1 105 ? -10.151 1.914 -7.000 1.00 95.50 105 THR A CA 1
ATOM 833 C C . THR A 1 105 ? -10.684 1.265 -5.717 1.00 95.50 105 THR A C 1
ATOM 835 O O . THR A 1 105 ? -10.970 0.069 -5.708 1.00 95.50 105 THR A O 1
ATOM 838 N N . GLY A 1 106 ? -10.859 2.026 -4.630 1.00 94.38 106 GLY A N 1
ATOM 839 C CA . GLY A 1 106 ? -11.385 1.515 -3.365 1.00 94.38 106 GLY A CA 1
ATOM 840 C C . GLY A 1 106 ? -10.311 1.149 -2.338 1.00 94.38 106 GLY A C 1
ATOM 841 O O . GLY A 1 106 ? -9.123 1.413 -2.505 1.00 94.38 106 GLY A O 1
ATOM 842 N N . GLY A 1 107 ? -10.754 0.503 -1.254 1.00 95.31 107 GLY A N 1
ATOM 843 C CA . GLY A 1 107 ? -9.887 -0.174 -0.284 1.00 95.31 107 GLY A CA 1
ATOM 844 C C . GLY A 1 107 ? -8.779 0.694 0.318 1.00 95.31 107 GLY A C 1
ATOM 845 O O . GLY A 1 107 ? -9.004 1.835 0.721 1.00 95.31 107 GLY A O 1
ATOM 846 N N . LEU A 1 108 ? -7.586 0.109 0.421 1.00 97.00 108 LEU A N 1
ATOM 847 C CA . LEU A 1 108 ? -6.383 0.764 0.922 1.00 97.00 108 LEU A CA 1
ATOM 848 C C . LEU A 1 108 ? -5.930 1.916 0.012 1.00 97.00 108 LEU A C 1
ATOM 850 O O . LEU A 1 108 ? -5.467 2.924 0.543 1.00 97.00 108 LEU A O 1
ATOM 854 N N . ALA A 1 109 ? -6.068 1.802 -1.314 1.00 97.44 109 ALA A N 1
ATOM 855 C CA . ALA A 1 109 ? -5.649 2.861 -2.235 1.00 97.44 109 ALA A CA 1
ATOM 856 C C . ALA A 1 109 ? -6.378 4.179 -1.989 1.00 97.44 109 ALA A C 1
ATOM 858 O O . ALA A 1 109 ? -5.733 5.222 -1.909 1.00 97.44 109 ALA A O 1
ATOM 859 N N . ASP A 1 110 ? -7.698 4.145 -1.811 1.00 96.94 110 ASP A N 1
ATOM 860 C CA . ASP A 1 110 ? -8.472 5.358 -1.526 1.00 96.94 110 ASP A CA 1
ATOM 861 C C . ASP A 1 110 ? -8.057 6.002 -0.200 1.00 96.94 110 ASP A C 1
ATOM 863 O O . ASP A 1 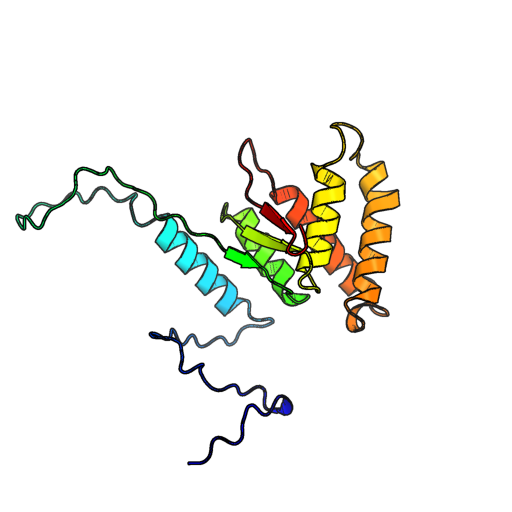110 ? -7.975 7.226 -0.098 1.00 96.94 110 ASP A O 1
ATOM 867 N N . ILE A 1 111 ? -7.798 5.183 0.824 1.00 97.38 111 ILE A N 1
ATOM 868 C CA . ILE A 1 111 ? -7.414 5.679 2.149 1.00 97.38 111 ILE A CA 1
ATOM 869 C C . ILE A 1 111 ? -6.000 6.269 2.117 1.00 97.38 111 ILE A C 1
ATOM 871 O O . ILE A 1 111 ? -5.791 7.351 2.663 1.00 97.38 111 ILE A O 1
ATOM 875 N N . LEU A 1 112 ? -5.046 5.606 1.451 1.00 97.00 112 LEU A N 1
ATOM 876 C CA . LEU A 1 112 ? -3.696 6.140 1.243 1.00 97.00 112 LEU A CA 1
ATOM 877 C C . LEU A 1 112 ? -3.721 7.416 0.403 1.00 97.00 112 LEU A C 1
ATOM 879 O O . LEU A 1 112 ? -3.072 8.390 0.769 1.00 97.00 112 LEU A O 1
ATOM 883 N N . GLY A 1 113 ? -4.490 7.434 -0.687 1.00 95.81 113 GLY A N 1
ATOM 884 C CA . GLY A 1 113 ? -4.639 8.607 -1.543 1.00 95.81 113 GLY A CA 1
ATOM 885 C C . GLY A 1 113 ? -5.256 9.792 -0.802 1.00 95.81 113 GLY A C 1
ATOM 886 O O . GLY A 1 113 ? -4.800 10.917 -0.972 1.00 95.81 113 GLY A O 1
ATOM 887 N N . PHE A 1 114 ? -6.246 9.547 0.061 1.00 95.69 114 PHE A N 1
ATOM 888 C CA . PHE A 1 114 ? -6.784 10.568 0.960 1.00 95.69 114 PHE A CA 1
ATOM 889 C C . PHE A 1 114 ? -5.714 11.084 1.931 1.00 95.69 114 PHE A C 1
ATOM 891 O O . PHE A 1 114 ? -5.458 12.282 1.959 1.00 95.69 114 PHE A O 1
ATOM 898 N N . ALA A 1 115 ? -5.049 10.193 2.676 1.00 95.44 115 ALA A N 1
ATOM 899 C CA . ALA A 1 115 ? -4.034 10.579 3.659 1.00 95.44 115 ALA A CA 1
ATOM 900 C C . ALA A 1 115 ? -2.882 11.381 3.028 1.00 95.44 115 ALA A C 1
ATOM 902 O O . ALA A 1 115 ? -2.429 12.375 3.593 1.00 95.44 115 ALA A O 1
ATOM 903 N N . TYR A 1 116 ? -2.435 10.965 1.840 1.00 94.06 116 TYR A N 1
ATOM 904 C CA . TYR A 1 116 ? -1.390 11.648 1.088 1.00 94.06 116 TYR A CA 1
ATOM 905 C C . TYR A 1 116 ? -1.822 13.048 0.650 1.00 94.06 116 TYR A C 1
ATOM 907 O O . TYR A 1 116 ? -1.064 13.993 0.841 1.00 94.06 116 TYR A O 1
ATOM 915 N N . SER A 1 117 ? -3.032 13.207 0.099 1.00 91.88 117 SER A N 1
ATOM 916 C CA . SER A 1 117 ? -3.563 14.525 -0.274 1.00 91.88 117 SER A CA 1
ATOM 917 C C . SER A 1 117 ? -3.640 15.464 0.933 1.00 91.88 117 SER A C 1
ATOM 919 O O . SER A 1 117 ? -3.187 16.602 0.847 1.00 91.88 117 SER A O 1
ATOM 921 N N . GLU A 1 118 ? -4.137 14.981 2.074 1.00 90.94 118 GLU A N 1
ATOM 922 C CA . GLU A 1 118 ? -4.272 15.801 3.284 1.00 90.94 118 GLU A CA 1
ATOM 923 C C . GLU A 1 118 ? -2.931 16.293 3.846 1.00 90.94 118 GLU A C 1
ATOM 925 O O . GLU A 1 118 ? -2.885 17.374 4.424 1.00 90.94 118 GLU A O 1
ATOM 930 N N . ILE A 1 119 ? -1.843 15.533 3.684 1.00 88.44 119 ILE A N 1
ATOM 931 C CA . ILE A 1 119 ? -0.515 15.924 4.186 1.00 88.44 119 ILE A CA 1
ATOM 932 C C . ILE A 1 119 ? 0.281 16.701 3.130 1.00 88.44 119 ILE A C 1
ATOM 934 O O . ILE A 1 119 ? 0.822 17.762 3.431 1.00 88.44 119 ILE A O 1
ATOM 938 N N . ASN A 1 120 ? 0.360 16.200 1.895 1.00 81.56 120 ASN A N 1
ATOM 939 C CA . ASN A 1 120 ? 1.299 16.708 0.890 1.00 81.56 120 ASN A CA 1
ATOM 940 C C . ASN A 1 120 ? 0.736 17.840 0.022 1.00 81.56 120 ASN A C 1
ATOM 942 O O . ASN A 1 120 ? 1.519 18.566 -0.586 1.00 81.56 120 ASN A O 1
ATOM 946 N N . GLN A 1 121 ? -0.589 17.985 -0.080 1.00 72.88 121 GLN A N 1
ATOM 947 C CA . GLN A 1 121 ? -1.210 19.053 -0.880 1.00 72.88 121 GLN A CA 1
ATOM 948 C C . GLN A 1 121 ? -1.587 20.275 -0.032 1.00 72.88 121 GLN A C 1
ATOM 950 O O . GLN A 1 121 ? -2.041 21.282 -0.574 1.00 72.88 121 GLN A O 1
ATOM 955 N N . ARG A 1 122 ? -1.379 20.219 1.290 1.00 70.94 122 ARG A N 1
ATOM 956 C CA . ARG A 1 122 ? -1.543 21.379 2.166 1.00 70.94 122 ARG A CA 1
ATOM 957 C C . ARG A 1 122 ? -0.277 22.245 2.168 1.00 70.94 122 ARG A C 1
ATOM 959 O O . ARG A 1 122 ? 0.828 21.711 2.065 1.00 70.94 122 ARG A O 1
ATOM 966 N N . PRO A 1 123 ? -0.410 23.576 2.303 1.00 64.19 123 PRO A N 1
ATOM 967 C CA . PRO A 1 123 ? 0.735 24.467 2.456 1.00 64.19 123 PRO A CA 1
ATOM 968 C C . PRO A 1 123 ? 1.652 24.021 3.605 1.00 64.19 123 PRO A C 1
ATOM 970 O O . PRO A 1 123 ? 1.177 23.629 4.676 1.00 64.19 123 PRO A O 1
ATOM 973 N N . GLN A 1 124 ? 2.966 24.101 3.375 1.00 59.19 124 GLN A N 1
ATOM 974 C CA . GLN A 1 124 ? 4.004 23.799 4.367 1.00 59.19 124 GLN A CA 1
ATOM 975 C C . GLN A 1 124 ? 3.718 24.550 5.681 1.00 59.19 124 GLN A C 1
ATOM 977 O O . GLN A 1 124 ? 3.550 25.768 5.669 1.00 59.19 124 GLN A O 1
ATOM 982 N N . GLY A 1 125 ? 3.654 23.821 6.801 1.00 57.66 125 GLY A N 1
ATOM 983 C CA . GLY A 1 125 ? 3.419 24.377 8.142 1.00 57.66 125 GLY A CA 1
ATOM 984 C C . GLY A 1 125 ? 2.020 24.155 8.738 1.00 57.66 125 GLY A C 1
ATOM 985 O O . GLY A 1 125 ? 1.859 24.391 9.927 1.00 57.66 125 GLY A O 1
ATOM 986 N N . ILE A 1 126 ? 1.035 23.671 7.965 1.00 58.94 126 ILE A N 1
ATOM 987 C CA . ILE A 1 126 ? -0.333 23.375 8.464 1.00 58.94 126 ILE A CA 1
ATOM 988 C C . ILE A 1 126 ? -0.509 21.894 8.848 1.00 58.94 126 ILE A C 1
ATOM 990 O O . ILE A 1 126 ? -1.374 21.550 9.647 1.00 58.94 126 ILE A O 1
ATOM 994 N N . ALA A 1 127 ? 0.311 20.997 8.296 1.00 65.62 127 ALA A N 1
ATOM 995 C CA . ALA A 1 127 ? 0.344 19.587 8.687 1.00 65.62 127 ALA A CA 1
ATOM 996 C C . ALA A 1 127 ? 1.239 19.388 9.923 1.00 65.62 127 ALA A C 1
ATOM 998 O O . ALA A 1 127 ? 2.230 18.658 9.883 1.00 65.62 127 ALA A O 1
ATOM 999 N N . ASP A 1 128 ? 0.930 20.098 11.004 1.00 78.88 128 ASP A N 1
ATOM 1000 C CA . ASP A 1 128 ? 1.615 19.937 12.279 1.00 78.88 128 ASP A CA 1
ATOM 1001 C C . ASP A 1 128 ? 1.119 18.687 13.034 1.00 78.88 128 ASP A C 1
ATOM 1003 O O . ASP A 1 128 ? 0.226 17.947 12.598 1.00 78.88 128 ASP A O 1
ATOM 1007 N N . ALA A 1 129 ? 1.758 18.399 14.170 1.00 83.75 129 ALA A N 1
ATOM 1008 C CA . ALA A 1 129 ? 1.383 17.260 15.001 1.00 83.75 129 ALA A CA 1
ATOM 1009 C C . ALA A 1 129 ? -0.074 17.365 15.486 1.00 83.75 129 ALA A C 1
ATOM 1011 O O . ALA A 1 129 ? -0.762 16.349 15.573 1.00 83.75 129 ALA A O 1
ATOM 1012 N N . GLU A 1 130 ? -0.557 18.583 15.744 1.00 86.31 130 GLU A N 1
ATOM 1013 C CA . GLU A 1 130 ? -1.924 18.833 16.191 1.00 86.31 130 GLU A CA 1
ATOM 1014 C C . GLU A 1 130 ? -2.943 18.455 15.112 1.00 86.31 130 GLU A C 1
ATOM 1016 O O . GLU A 1 130 ? -3.878 17.701 15.384 1.00 86.31 130 GLU A O 1
ATOM 1021 N N . PHE A 1 131 ? -2.723 18.878 13.866 1.00 88.94 131 PHE A N 1
ATOM 1022 C CA . PHE A 1 131 ? -3.541 18.477 12.727 1.00 88.94 131 PHE A CA 1
ATOM 1023 C C . PHE A 1 131 ? -3.589 16.952 12.556 1.00 88.94 131 PHE A C 1
ATOM 1025 O O . PHE A 1 131 ? -4.656 16.365 12.333 1.00 88.94 131 PHE A O 1
ATOM 1032 N N . CYS A 1 132 ? -2.436 16.291 12.685 1.00 88.38 132 CYS A N 1
ATOM 1033 C CA . CYS A 1 132 ? -2.349 14.843 12.532 1.00 88.38 132 CYS A CA 1
ATOM 1034 C C . CYS A 1 132 ? -3.164 14.100 13.602 1.00 88.38 132 CYS A C 1
ATOM 1036 O O . CYS A 1 132 ? -3.880 13.149 13.275 1.00 88.38 132 CYS A O 1
ATOM 1038 N N . GLU A 1 133 ? -3.074 14.528 14.864 1.00 89.25 133 GLU A N 1
ATOM 1039 C CA . GLU A 1 133 ? -3.783 13.899 15.983 1.00 89.25 133 GLU A CA 1
ATOM 1040 C C . GLU A 1 133 ? -5.277 14.242 16.006 1.00 89.25 133 GLU A C 1
ATOM 1042 O O . GLU A 1 133 ? -6.104 13.343 16.166 1.00 89.25 133 GLU A O 1
ATOM 1047 N N . ASN A 1 134 ? -5.635 15.514 15.810 1.00 91.50 134 ASN A N 1
ATOM 1048 C CA . ASN A 1 134 ? -6.994 16.008 16.039 1.00 91.50 134 ASN A CA 1
ATOM 1049 C C . ASN A 1 134 ? -7.907 15.898 14.814 1.00 91.50 134 ASN A C 1
ATOM 1051 O O . ASN A 1 134 ? -9.126 15.860 14.973 1.00 91.50 134 ASN A O 1
ATOM 1055 N N . TYR A 1 135 ? -7.351 15.828 13.602 1.00 92.12 135 TYR A N 1
ATOM 1056 C CA . TYR A 1 135 ? -8.144 15.733 12.374 1.00 92.12 135 TYR A CA 1
ATOM 1057 C C . TYR A 1 135 ? -7.851 14.458 11.586 1.00 92.12 135 TYR A C 1
ATOM 1059 O O . TYR A 1 135 ? -8.750 13.642 11.365 1.00 92.12 135 TYR A O 1
ATOM 1067 N N . LEU A 1 136 ? -6.595 14.254 11.177 1.00 93.12 136 LEU A N 1
ATOM 1068 C CA . LEU A 1 136 ? -6.278 13.206 10.209 1.00 93.12 136 LEU A CA 1
ATOM 1069 C C . LEU A 1 136 ? -6.506 11.804 10.786 1.00 93.12 136 LEU A C 1
ATOM 1071 O O . LEU A 1 136 ? -7.145 10.970 10.145 1.00 93.12 136 LEU A O 1
ATOM 1075 N N . LYS A 1 137 ? -6.037 11.524 12.007 1.00 94.88 137 LYS A N 1
ATOM 1076 C CA . LYS A 1 137 ? -6.241 10.216 12.649 1.00 94.88 137 LYS A CA 1
ATOM 1077 C C . LYS A 1 137 ? -7.722 9.876 12.887 1.00 94.88 137 LYS A C 1
ATOM 1079 O O . LYS A 1 137 ? -8.094 8.728 12.596 1.00 94.88 137 LYS A O 1
ATOM 1084 N N . PRO A 1 138 ? -8.573 10.788 13.395 1.00 95.69 138 PRO A N 1
ATOM 1085 C CA . PRO A 1 138 ? -10.016 10.569 13.468 1.00 95.69 138 PRO A CA 1
ATOM 1086 C C . PRO A 1 138 ? -10.651 10.289 12.104 1.00 95.69 138 PRO A C 1
ATOM 1088 O O . PRO A 1 138 ? -11.346 9.281 11.958 1.00 95.69 138 PRO A O 1
ATOM 1091 N N . GLU A 1 139 ? -10.345 11.096 11.084 1.00 96.56 139 GLU A N 1
ATOM 1092 C CA . GLU A 1 139 ? -10.902 10.913 9.738 1.00 96.56 139 GLU A CA 1
ATOM 1093 C C . GLU A 1 139 ? -10.456 9.598 9.091 1.00 96.56 139 GLU A C 1
ATOM 1095 O O . GLU A 1 139 ? -11.269 8.885 8.496 1.00 96.56 139 GLU A O 1
ATOM 1100 N N . LEU A 1 140 ? -9.191 9.208 9.266 1.00 96.62 140 LEU A N 1
ATOM 1101 C CA . LEU A 1 140 ? -8.713 7.895 8.841 1.00 96.62 140 LEU A CA 1
ATOM 1102 C C . LEU A 1 140 ? -9.452 6.778 9.572 1.00 96.62 140 LEU A C 1
ATOM 1104 O O . LEU A 1 140 ? -9.885 5.822 8.938 1.00 96.62 140 LEU A O 1
ATOM 1108 N N . SER A 1 141 ? -9.653 6.896 10.884 1.00 96.50 141 SER A N 1
ATOM 1109 C CA . SER A 1 141 ? -10.377 5.885 11.667 1.00 96.50 141 SER A CA 1
ATOM 1110 C C . SER A 1 141 ? -11.824 5.722 11.190 1.00 96.50 141 SER A C 1
ATOM 1112 O O . SER A 1 141 ? -12.317 4.592 11.089 1.00 96.50 141 SER A O 1
ATOM 1114 N N . ARG A 1 142 ? -12.488 6.833 10.846 1.00 95.94 142 ARG A N 1
ATOM 1115 C CA . ARG A 1 142 ? -13.831 6.841 10.257 1.00 95.94 142 ARG A CA 1
ATOM 1116 C C . ARG A 1 142 ? -13.839 6.130 8.902 1.00 95.94 142 ARG A C 1
ATOM 1118 O O . ARG A 1 142 ? -14.545 5.135 8.748 1.00 95.94 142 ARG A O 1
ATOM 1125 N N . LYS A 1 143 ? -12.982 6.552 7.965 1.00 96.25 143 LYS A N 1
ATOM 1126 C CA . LYS A 1 143 ? -12.875 5.951 6.620 1.00 96.25 143 LYS A CA 1
ATOM 1127 C C . LYS A 1 143 ? -12.500 4.468 6.660 1.00 96.25 143 LYS A C 1
ATOM 1129 O O . LYS A 1 143 ? -13.048 3.679 5.894 1.00 96.25 143 LYS A O 1
ATOM 1134 N N . ILE A 1 144 ? -11.603 4.067 7.564 1.00 96.56 144 ILE A N 1
ATOM 1135 C CA . ILE A 1 144 ? -11.233 2.659 7.768 1.00 96.56 144 ILE A CA 1
ATOM 1136 C C . ILE A 1 144 ? -12.449 1.855 8.229 1.00 96.56 144 ILE A C 1
ATOM 1138 O O . ILE A 1 144 ? -12.684 0.772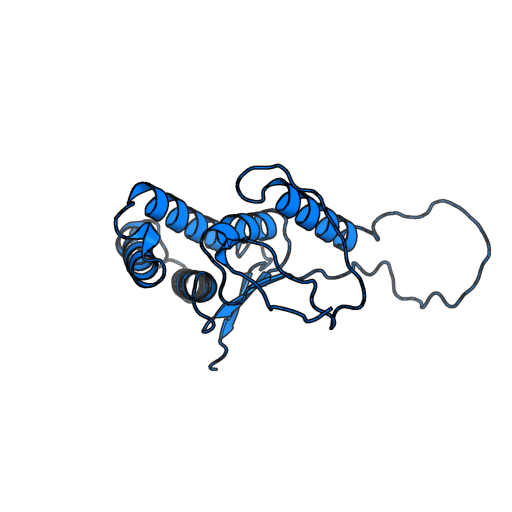 7.705 1.00 96.56 144 ILE A O 1
ATOM 1142 N N . SER A 1 145 ? -13.235 2.377 9.173 1.00 95.00 145 SER A N 1
ATOM 1143 C CA . SER A 1 145 ? -14.422 1.678 9.684 1.00 95.00 145 SER A CA 1
ATOM 1144 C C . SER A 1 145 ? -15.519 1.538 8.622 1.00 95.00 145 SER A C 1
ATOM 1146 O O . SER A 1 145 ? -16.226 0.535 8.608 1.00 95.00 145 SER A O 1
ATOM 1148 N N . GLU A 1 146 ? -15.636 2.513 7.716 1.00 93.44 146 GLU A N 1
ATOM 1149 C CA . GLU A 1 146 ? -16.563 2.473 6.576 1.00 93.44 146 GLU A CA 1
ATOM 1150 C C . GLU A 1 146 ? -16.122 1.469 5.502 1.00 93.44 146 GLU A C 1
ATOM 1152 O O . GLU A 1 146 ? -16.929 0.679 5.019 1.00 93.44 146 GLU A O 1
ATOM 1157 N N . LYS A 1 147 ? -14.838 1.484 5.120 1.00 93.50 147 LYS A N 1
ATOM 1158 C CA . LYS A 1 147 ? -14.307 0.663 4.017 1.00 93.50 147 LYS A CA 1
ATOM 1159 C C . LYS A 1 147 ? -13.949 -0.766 4.438 1.00 93.50 147 LYS A C 1
ATOM 1161 O O . LYS A 1 147 ? -13.950 -1.660 3.595 1.00 93.50 147 LYS A O 1
ATOM 1166 N N . PHE A 1 148 ? -13.646 -0.995 5.716 1.00 94.00 148 PHE A N 1
ATOM 1167 C CA . PHE A 1 148 ? -13.249 -2.296 6.256 1.00 94.00 148 PHE A CA 1
ATOM 1168 C C . PHE A 1 148 ? -14.124 -2.683 7.459 1.00 94.00 148 PHE A C 1
ATOM 1170 O O . PHE A 1 148 ? -13.710 -2.497 8.606 1.00 94.00 148 PHE A O 1
ATOM 1177 N N . PRO A 1 149 ? -15.299 -3.306 7.232 1.00 91.38 149 PRO A N 1
ATOM 1178 C CA . PRO A 1 149 ? -16.231 -3.672 8.303 1.00 91.38 149 PRO A CA 1
ATOM 1179 C C . PRO A 1 149 ? -15.605 -4.529 9.414 1.00 91.38 149 PRO A C 1
ATOM 1181 O O . PRO A 1 149 ? -15.925 -4.353 10.584 1.00 91.38 149 PRO A O 1
ATOM 1184 N N . LYS A 1 150 ? -14.635 -5.392 9.069 1.00 89.69 150 LYS A N 1
ATOM 1185 C CA . LYS A 1 150 ? -13.879 -6.229 10.025 1.00 89.69 150 LYS A CA 1
ATOM 1186 C C . LYS A 1 150 ? -13.118 -5.425 11.092 1.00 89.69 150 LYS A C 1
ATOM 1188 O O . LYS A 1 150 ? -12.762 -5.977 12.127 1.00 89.69 150 LYS A O 1
ATOM 1193 N N . LEU A 1 151 ? -12.838 -4.147 10.836 1.00 91.44 151 LEU A N 1
ATOM 1194 C CA . LEU A 1 151 ? -12.110 -3.252 11.739 1.00 91.44 151 LEU A CA 1
ATOM 1195 C C . LEU A 1 151 ? -13.031 -2.288 12.505 1.00 91.44 151 LEU A C 1
ATOM 1197 O O . LEU A 1 151 ? -12.535 -1.478 13.287 1.00 91.44 151 LEU A O 1
ATOM 1201 N N . ARG A 1 152 ? -14.355 -2.349 12.305 1.00 89.50 152 ARG A N 1
ATOM 1202 C CA . ARG A 1 152 ? -15.311 -1.433 12.948 1.00 89.50 152 ARG A CA 1
ATOM 1203 C C . ARG A 1 152 ? -15.324 -1.595 14.470 1.00 89.50 152 ARG A C 1
ATOM 1205 O O . ARG A 1 152 ? -15.183 -0.601 15.186 1.00 89.50 152 ARG A O 1
ATOM 1212 N N . ASP A 1 153 ? -15.405 -2.840 14.931 1.00 89.81 153 ASP A N 1
ATOM 1213 C CA . ASP A 1 153 ? -15.539 -3.180 16.355 1.00 89.81 153 ASP A CA 1
ATOM 1214 C C . ASP A 1 153 ? -14.193 -3.522 17.017 1.00 89.81 153 ASP A C 1
ATOM 1216 O O . ASP A 1 153 ? -14.086 -3.594 18.238 1.00 89.81 153 ASP A O 1
ATOM 1220 N N . ASN A 1 154 ? -13.130 -3.678 16.222 1.00 93.12 154 ASN A N 1
ATOM 1221 C CA . ASN A 1 154 ? -11.781 -3.948 16.710 1.00 93.12 154 ASN A CA 1
ATOM 1222 C C . ASN A 1 154 ? -10.917 -2.679 16.661 1.00 93.12 154 ASN A C 1
ATOM 1224 O O . ASN A 1 154 ? -10.159 -2.441 15.715 1.00 93.12 154 ASN A O 1
ATOM 1228 N N . SER A 1 155 ? -11.036 -1.861 17.709 1.00 92.38 155 SER A N 1
ATOM 1229 C CA . SER A 1 155 ? -10.323 -0.585 17.834 1.00 92.38 155 SER A CA 1
ATOM 1230 C C . SER A 1 155 ? -8.800 -0.742 17.797 1.00 92.38 155 SER A C 1
ATOM 1232 O O . SER A 1 155 ? -8.125 0.082 17.181 1.00 92.38 155 SER A O 1
ATOM 1234 N N . LEU A 1 156 ? -8.256 -1.813 18.383 1.00 94.12 156 LEU A N 1
ATOM 1235 C CA . LEU A 1 156 ? -6.818 -2.083 18.389 1.00 94.12 156 LEU A CA 1
ATOM 1236 C C . LEU A 1 156 ? -6.295 -2.338 16.971 1.00 94.12 156 LEU A C 1
ATOM 1238 O O . LEU A 1 156 ? -5.370 -1.661 16.524 1.00 94.12 156 LEU A O 1
ATOM 1242 N N . SER A 1 157 ? -6.905 -3.272 16.235 1.00 94.19 157 SER A N 1
ATOM 1243 C CA . SER A 1 157 ? -6.499 -3.568 14.856 1.00 94.19 157 SER A CA 1
ATOM 1244 C C . SER A 1 157 ? -6.709 -2.371 13.929 1.00 94.19 157 SER A C 1
ATOM 1246 O O . SER A 1 157 ? -5.868 -2.118 13.065 1.00 94.19 157 SER A O 1
ATOM 1248 N N . ARG A 1 158 ? -7.777 -1.590 14.137 1.00 95.94 158 ARG A N 1
ATOM 1249 C CA . ARG A 1 158 ? -8.008 -0.338 13.406 1.00 95.94 158 ARG A CA 1
ATOM 1250 C C . ARG A 1 158 ? -6.901 0.684 13.654 1.00 95.94 158 ARG A C 1
ATOM 1252 O O . ARG A 1 158 ? -6.404 1.262 12.692 1.00 95.94 158 ARG A O 1
ATOM 1259 N N . ASN A 1 159 ? -6.499 0.886 14.908 1.00 95.50 159 ASN A N 1
ATOM 1260 C CA . ASN A 1 159 ? -5.437 1.828 15.261 1.00 95.50 159 ASN A CA 1
ATOM 1261 C C . ASN A 1 159 ? -4.092 1.393 14.665 1.00 95.50 159 ASN A C 1
ATOM 1263 O O . ASN A 1 159 ? -3.429 2.205 14.031 1.00 95.50 159 ASN A O 1
ATOM 1267 N N . ILE A 1 160 ? -3.744 0.104 14.750 1.00 95.56 160 ILE A N 1
ATOM 1268 C CA . ILE A 1 160 ? -2.520 -0.436 14.131 1.00 95.56 160 ILE A CA 1
ATOM 1269 C C . ILE A 1 160 ? -2.521 -0.213 12.611 1.00 95.56 160 ILE A C 1
ATOM 1271 O O . ILE A 1 160 ? -1.494 0.142 12.033 1.00 95.56 160 ILE A O 1
ATOM 1275 N N . PHE A 1 161 ? -3.660 -0.430 11.948 1.00 96.38 161 PHE A N 1
ATOM 1276 C CA . PHE A 1 161 ? -3.787 -0.216 10.507 1.00 96.38 161 PHE A CA 1
ATOM 1277 C C . PHE A 1 161 ? -3.689 1.269 10.131 1.00 96.38 161 PHE A C 1
ATOM 1279 O O . PHE A 1 161 ? -2.960 1.618 9.204 1.00 96.38 161 PHE A O 1
ATOM 1286 N N . ARG A 1 162 ? -4.354 2.148 10.889 1.00 96.88 162 ARG A N 1
ATOM 1287 C CA . ARG A 1 162 ? -4.260 3.607 10.745 1.00 96.88 162 ARG A CA 1
ATOM 1288 C C . ARG A 1 162 ? -2.825 4.097 10.905 1.00 96.88 162 ARG A C 1
ATOM 1290 O O . ARG A 1 162 ? -2.342 4.842 10.060 1.00 96.88 162 ARG A O 1
ATOM 1297 N N . ASP A 1 163 ? -2.142 3.673 11.961 1.00 96.06 163 ASP A N 1
ATOM 1298 C CA . ASP A 1 163 ? -0.777 4.117 12.247 1.00 96.06 163 ASP A CA 1
ATOM 1299 C C . ASP A 1 163 ? 0.186 3.633 11.149 1.00 96.06 163 ASP A C 1
ATOM 1301 O O . ASP A 1 163 ? 1.091 4.355 10.745 1.00 96.06 163 ASP A O 1
ATOM 1305 N N . ARG A 1 164 ? -0.087 2.470 10.544 1.00 96.81 164 ARG A N 1
ATOM 1306 C CA . ARG A 1 164 ? 0.651 1.985 9.370 1.00 96.81 164 ARG A CA 1
ATOM 1307 C C . ARG A 1 164 ? 0.449 2.839 8.123 1.00 96.81 164 ARG A C 1
ATOM 1309 O O . ARG A 1 164 ? 1.391 3.018 7.357 1.00 96.81 164 ARG A O 1
ATOM 1316 N N . ILE A 1 165 ? -0.765 3.341 7.903 1.00 97.25 165 ILE A N 1
ATOM 1317 C CA . ILE A 1 165 ? -1.051 4.295 6.823 1.00 97.25 165 ILE A CA 1
ATOM 1318 C C . ILE A 1 165 ? -0.276 5.592 7.069 1.00 97.25 165 ILE A C 1
ATOM 1320 O O . ILE A 1 165 ? 0.376 6.081 6.152 1.00 97.25 165 ILE A O 1
ATOM 1324 N N . MET A 1 166 ? -0.273 6.099 8.306 1.00 95.56 166 MET A N 1
ATOM 1325 C CA . MET A 1 166 ? 0.510 7.283 8.686 1.00 95.56 166 MET A CA 1
ATOM 1326 C C . MET A 1 166 ? 2.009 7.079 8.4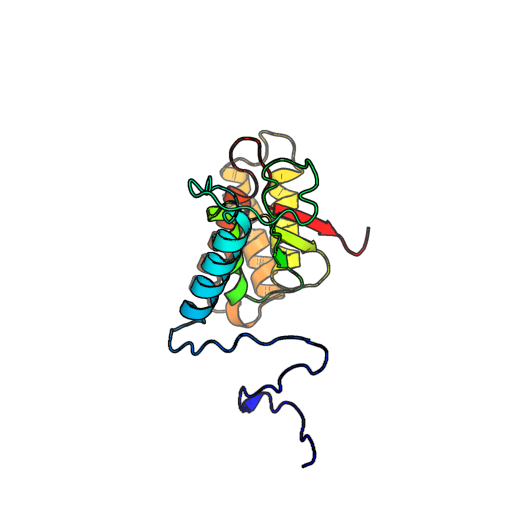42 1.00 95.56 166 MET A C 1
ATOM 1328 O O . MET A 1 166 ? 2.657 7.948 7.859 1.00 95.56 166 MET A O 1
ATOM 1332 N N . ASP A 1 167 ? 2.548 5.911 8.801 1.00 95.75 167 ASP A N 1
ATOM 1333 C CA . ASP A 1 167 ? 3.932 5.552 8.488 1.00 95.75 167 ASP A CA 1
ATOM 1334 C C . ASP A 1 167 ? 4.185 5.564 6.974 1.00 95.75 167 ASP A C 1
ATOM 1336 O O . ASP A 1 167 ? 5.195 6.106 6.533 1.00 95.75 167 ASP A O 1
ATOM 1340 N N . CYS A 1 168 ? 3.273 5.029 6.154 1.00 96.50 168 CYS A N 1
ATOM 1341 C CA . CYS A 1 168 ? 3.422 5.083 4.695 1.00 96.50 168 CYS A CA 1
ATOM 1342 C C . CYS A 1 168 ? 3.530 6.529 4.195 1.00 96.50 168 CYS A C 1
ATOM 1344 O O . CYS A 1 168 ? 4.398 6.819 3.378 1.00 96.50 168 CYS A O 1
ATOM 1346 N N . ILE A 1 169 ? 2.708 7.451 4.709 1.00 94.12 169 ILE A N 1
ATOM 1347 C CA . ILE A 1 169 ? 2.801 8.861 4.304 1.00 94.12 169 ILE A CA 1
ATOM 1348 C C . ILE A 1 169 ? 4.116 9.490 4.771 1.00 94.12 169 ILE A C 1
ATOM 1350 O O . ILE A 1 169 ? 4.745 10.230 4.020 1.00 94.12 169 ILE A O 1
ATOM 1354 N N . ARG A 1 170 ? 4.604 9.134 5.962 1.00 92.19 170 ARG A N 1
ATOM 1355 C CA . ARG A 1 170 ? 5.910 9.597 6.451 1.00 92.19 170 ARG A CA 1
ATOM 1356 C C . ARG A 1 170 ? 7.072 9.155 5.555 1.00 92.19 170 ARG A C 1
ATOM 1358 O O . ARG A 1 170 ? 8.005 9.925 5.362 1.00 92.19 170 ARG A O 1
ATOM 1365 N N . TYR A 1 171 ? 7.024 7.936 5.018 1.00 94.44 171 TYR A N 1
ATOM 1366 C CA . TYR A 1 171 ? 8.034 7.418 4.084 1.00 94.44 171 TYR A CA 1
ATOM 1367 C C . TYR A 1 171 ? 7.743 7.769 2.614 1.00 94.44 171 TYR A C 1
ATOM 1369 O O . TYR A 1 171 ? 8.502 7.382 1.731 1.00 94.44 171 TYR A O 1
ATOM 1377 N N . ALA A 1 172 ? 6.671 8.509 2.322 1.00 92.81 172 ALA A N 1
ATOM 1378 C CA . ALA A 1 172 ? 6.293 8.855 0.956 1.00 92.81 172 ALA A CA 1
ATOM 1379 C C . ALA A 1 172 ? 7.296 9.794 0.268 1.00 92.81 172 ALA A C 1
ATOM 1381 O O . ALA A 1 172 ? 7.504 9.696 -0.944 1.00 92.81 172 ALA A O 1
ATOM 1382 N N . LYS A 1 173 ? 7.913 10.698 1.038 1.00 90.06 173 LYS A N 1
ATOM 1383 C CA . LYS A 1 173 ? 9.035 11.542 0.617 1.00 90.06 173 LYS A CA 1
ATOM 1384 C C . LYS A 1 173 ? 10.193 11.303 1.581 1.00 90.06 173 LYS A C 1
ATOM 1386 O O . LYS A 1 173 ? 10.025 11.421 2.791 1.00 90.06 173 LYS A O 1
ATOM 1391 N N . GLN A 1 174 ? 11.365 10.975 1.051 1.00 88.56 174 GLN A N 1
ATOM 1392 C CA . GLN A 1 174 ? 12.582 10.789 1.837 1.00 88.56 174 GLN A CA 1
ATOM 1393 C C . GLN A 1 174 ? 13.700 11.595 1.185 1.00 88.56 174 GLN A C 1
ATOM 1395 O O . GLN A 1 174 ? 13.975 11.432 -0.005 1.00 88.56 174 GLN A O 1
ATOM 1400 N N . ASN A 1 175 ? 14.341 12.471 1.960 1.00 86.44 175 ASN A N 1
ATOM 1401 C CA . ASN A 1 175 ? 15.249 13.493 1.435 1.00 86.44 175 ASN A CA 1
ATOM 1402 C C . ASN A 1 175 ? 14.520 14.336 0.367 1.00 86.44 175 ASN A C 1
ATOM 1404 O O . ASN A 1 175 ? 13.424 14.828 0.628 1.00 86.44 175 ASN A O 1
ATOM 1408 N N . GLU A 1 176 ? 15.073 14.443 -0.843 1.00 85.06 176 GLU A N 1
ATOM 1409 C CA . GLU A 1 176 ? 14.438 15.125 -1.982 1.00 85.06 176 GLU A CA 1
ATOM 1410 C C . GLU A 1 176 ? 13.751 14.182 -2.979 1.00 85.06 176 GLU A C 1
ATOM 1412 O O . GLU A 1 176 ? 13.304 14.615 -4.038 1.00 85.06 176 GLU A O 1
ATOM 1417 N N . GLN A 1 177 ? 13.627 12.894 -2.650 1.00 87.94 177 GLN A N 1
ATOM 1418 C CA . GLN A 1 177 ? 13.015 11.899 -3.530 1.00 87.94 177 GLN A CA 1
ATOM 1419 C C . GLN A 1 177 ? 11.606 11.526 -3.069 1.00 87.94 177 GLN A C 1
ATOM 1421 O O . GLN A 1 177 ? 11.324 11.405 -1.874 1.00 87.94 177 GLN A O 1
ATOM 1426 N N . ILE A 1 178 ? 10.717 11.339 -4.044 1.00 91.88 178 ILE A N 1
ATOM 1427 C CA . ILE A 1 178 ? 9.325 10.936 -3.842 1.00 91.88 178 ILE A CA 1
ATOM 1428 C C . ILE A 1 178 ? 9.200 9.464 -4.227 1.00 91.88 178 ILE A C 1
ATOM 1430 O O . ILE A 1 178 ? 9.512 9.086 -5.353 1.00 91.88 178 ILE A O 1
ATOM 1434 N N . TYR A 1 179 ? 8.721 8.654 -3.290 1.00 94.31 179 TYR A N 1
ATOM 1435 C CA . TYR A 1 179 ? 8.546 7.210 -3.453 1.00 94.31 179 TYR A CA 1
ATOM 1436 C C . TYR A 1 179 ? 7.081 6.791 -3.533 1.00 94.31 179 TYR A C 1
ATOM 1438 O O . TYR A 1 179 ? 6.794 5.656 -3.899 1.00 94.31 179 TYR A O 1
ATOM 1446 N N . LEU A 1 180 ? 6.153 7.695 -3.213 1.00 96.06 180 LEU A N 1
ATOM 1447 C CA . LEU A 1 180 ? 4.719 7.462 -3.328 1.00 96.06 180 LEU A CA 1
ATOM 1448 C C . LEU A 1 180 ? 4.098 8.471 -4.291 1.00 96.06 180 LEU A C 1
ATOM 1450 O O . LEU A 1 180 ? 4.142 9.680 -4.050 1.00 96.06 180 LEU A O 1
ATOM 1454 N N . THR A 1 181 ? 3.478 7.962 -5.350 1.00 95.75 181 THR A N 1
ATOM 1455 C CA . THR A 1 181 ? 2.739 8.764 -6.328 1.00 95.75 181 THR A CA 1
ATOM 1456 C C . THR A 1 181 ? 1.274 8.360 -6.304 1.00 95.75 181 THR A C 1
ATOM 1458 O O . THR A 1 181 ? 0.956 7.174 -6.342 1.00 95.75 181 THR A O 1
ATOM 1461 N N . ILE A 1 182 ? 0.374 9.339 -6.247 1.00 96.25 182 ILE A N 1
ATOM 1462 C CA . ILE A 1 182 ? -1.069 9.101 -6.302 1.00 96.25 182 ILE A CA 1
ATOM 1463 C C . ILE A 1 182 ? -1.562 9.443 -7.707 1.00 96.25 182 ILE A C 1
ATOM 1465 O O . ILE A 1 182 ? -1.379 10.571 -8.156 1.00 96.25 182 ILE A O 1
ATOM 1469 N N . LEU A 1 183 ? -2.198 8.482 -8.373 1.00 96.06 183 LEU A N 1
ATOM 1470 C CA . LEU A 1 183 ? -2.915 8.681 -9.628 1.00 96.06 183 LEU A CA 1
ATOM 1471 C C . LEU A 1 183 ? -4.418 8.593 -9.346 1.00 96.06 183 LEU A C 1
ATOM 1473 O O . LEU A 1 183 ? -4.885 7.578 -8.829 1.00 96.06 183 LEU A O 1
ATOM 1477 N N . ASN A 1 184 ? -5.169 9.647 -9.657 1.00 93.12 184 ASN A N 1
ATOM 1478 C CA . ASN A 1 184 ? -6.626 9.631 -9.570 1.00 93.12 184 ASN A CA 1
ATOM 1479 C C . ASN A 1 184 ? -7.202 9.107 -10.891 1.00 93.12 184 ASN A C 1
ATOM 1481 O O . ASN A 1 184 ? -6.866 9.629 -11.944 1.00 93.12 184 ASN A O 1
ATOM 1485 N N . ILE A 1 185 ? -8.042 8.071 -10.847 1.00 91.62 185 ILE A N 1
ATOM 1486 C CA . ILE A 1 185 ? -8.613 7.466 -12.067 1.00 91.62 185 ILE A CA 1
ATOM 1487 C C . ILE A 1 185 ? -9.806 8.240 -12.647 1.00 91.62 185 ILE A C 1
ATOM 1489 O O . ILE A 1 185 ? -10.299 7.880 -13.712 1.00 91.62 185 ILE A O 1
ATOM 1493 N N . TYR A 1 186 ? -10.311 9.239 -11.921 1.00 85.00 186 TYR A N 1
ATOM 1494 C CA . TYR A 1 186 ? -11.460 10.056 -12.325 1.00 85.00 186 TYR A CA 1
ATOM 1495 C C . TYR A 1 186 ? -11.070 11.482 -12.750 1.00 85.00 186 TYR A C 1
ATOM 1497 O O . TYR A 1 186 ? -11.958 12.294 -13.006 1.00 85.00 186 TYR A O 1
ATOM 1505 N N . GLU A 1 187 ? -9.772 11.786 -12.777 1.00 66.62 187 GLU A N 1
ATOM 1506 C CA . GLU A 1 187 ? -9.190 13.013 -13.344 1.00 66.62 187 GLU A CA 1
ATOM 1507 C C . GLU A 1 187 ? -8.592 12.709 -14.719 1.00 66.62 187 GLU A C 1
ATOM 1509 O O . GLU A 1 187 ? -8.747 13.567 -15.615 1.00 66.62 187 GLU A O 1
#

InterPro domains:
  IPR041491 TRPM, SLOG domain [PF18139] (9-168)
  IPR050927 Transient receptor potential cation channel M [PTHR13800] (10-174)

Foldseek 3Di:
DDDPADPVVVVDHDDDPPDPDDDDDDDPDPLCPVVLVVVLVVLVCQQCVQPDPPPDDDDDDDDPDPDPSDGDQAEAEAAADELSCLVSLLVCLVVLRAYEAAAPRHHPSVLLLVLLCVQPVDPPPPPDPCCCVVPSLVVSLVSCCVRPVVCVPPVPSSNVSSVSSVSSSVSQDDDNDGRYHYDYPVD

Radius of gyration: 20.66 Å; chains: 1; bounding box: 54×57×48 Å

Organism: NCBI:txid280406

pLDDT: mean 83.25, std 17.97, range [37.47, 97.88]

Secondary structure (DSSP, 8-state):
-------GGGT--PPPTT-S--------SGGGHHHHHHHHHHHHHHHHTT-----------S---S---------EEESS--TTHHHHHHHHHHTT--EEEEETS-HHHHHHHHHHHHHHSSPTTSS-HHHIIIIIHHHHHHHHHHH-GGGSS-HHHHHHHHHHHHHHHHTSEETTEE-EEEEETT-